Protein AF-A0A6A6Q623-F1 (afdb_monomer_lite)

Structure (mmCIF, N/CA/C/O backbone):
data_AF-A0A6A6Q623-F1
#
_entry.id   AF-A0A6A6Q623-F1
#
loop_
_atom_site.group_PDB
_atom_site.id
_atom_site.type_symbol
_atom_site.label_atom_id
_atom_site.label_alt_id
_atom_site.label_comp_id
_atom_site.label_asym_id
_atom_site.label_entity_id
_atom_site.label_seq_id
_atom_site.pdbx_PDB_ins_code
_atom_site.Cartn_x
_atom_site.Cartn_y
_atom_site.Cartn_z
_atom_site.occupancy
_atom_site.B_iso_or_equiv
_atom_site.auth_seq_id
_atom_site.auth_comp_id
_atom_site.auth_asym_id
_atom_site.auth_atom_id
_atom_site.pdbx_PDB_model_num
ATOM 1 N N . MET A 1 1 ? -1.197 -18.701 6.978 1.00 71.88 1 MET A N 1
ATOM 2 C CA . MET A 1 1 ? -0.914 -17.336 7.460 1.00 71.88 1 MET A CA 1
ATOM 3 C C . MET A 1 1 ? 0.449 -17.370 8.125 1.00 71.88 1 MET A C 1
ATOM 5 O O . MET A 1 1 ? 0.700 -18.316 8.859 1.00 71.88 1 MET A O 1
ATOM 9 N N . ASP A 1 2 ? 1.329 -16.427 7.809 1.00 87.56 2 ASP A N 1
ATOM 10 C CA . ASP A 1 2 ? 2.751 -16.424 8.190 1.00 87.56 2 ASP A CA 1
ATOM 11 C C . ASP A 1 2 ? 3.138 -15.240 9.090 1.00 87.56 2 ASP A C 1
ATOM 13 O O . ASP A 1 2 ? 4.316 -14.962 9.300 1.00 87.56 2 ASP A O 1
ATOM 17 N N . ILE A 1 3 ? 2.131 -14.557 9.632 1.00 90.88 3 ILE A N 1
ATOM 18 C CA . ILE A 1 3 ? 2.270 -13.488 10.614 1.00 90.88 3 ILE A CA 1
ATOM 19 C C . ILE A 1 3 ? 1.906 -14.051 11.982 1.00 90.88 3 ILE A C 1
ATOM 21 O O . ILE A 1 3 ? 0.781 -14.505 12.195 1.00 90.88 3 ILE A O 1
ATOM 25 N N . THR A 1 4 ? 2.850 -13.978 12.913 1.00 93.44 4 THR A N 1
ATOM 26 C CA . THR A 1 4 ? 2.639 -14.302 14.326 1.00 93.44 4 THR A CA 1
ATOM 27 C C . THR A 1 4 ? 2.587 -13.011 15.131 1.00 93.44 4 THR A C 1
ATOM 29 O O . THR A 1 4 ? 3.454 -12.152 14.980 1.00 93.44 4 THR A O 1
ATOM 32 N N . CYS A 1 5 ? 1.582 -12.859 15.994 1.00 93.50 5 CYS A N 1
ATOM 33 C CA . CYS A 1 5 ? 1.478 -11.697 16.877 1.00 93.50 5 CYS A CA 1
ATOM 34 C C . CYS A 1 5 ? 2.417 -11.873 18.075 1.00 93.50 5 CYS A C 1
ATOM 36 O O . CYS A 1 5 ? 2.335 -12.877 18.782 1.00 93.50 5 CYS A O 1
ATOM 38 N N . LEU A 1 6 ? 3.298 -10.900 18.301 1.00 95.12 6 LEU A N 1
ATOM 39 C CA . LEU A 1 6 ? 4.215 -10.879 19.447 1.00 95.12 6 LEU A CA 1
ATOM 40 C C . LEU A 1 6 ? 3.630 -10.128 20.645 1.00 95.12 6 LEU A C 1
ATOM 42 O O . LEU A 1 6 ? 4.070 -10.330 21.774 1.00 95.12 6 LEU A O 1
ATOM 46 N N . GLN A 1 7 ? 2.643 -9.267 20.395 1.00 93.50 7 GLN A N 1
ATOM 47 C CA . GLN A 1 7 ? 1.940 -8.480 21.401 1.00 93.50 7 GLN A CA 1
ATOM 48 C C . GLN A 1 7 ? 0.421 -8.542 21.174 1.00 93.50 7 GLN A C 1
ATOM 50 O O . GLN A 1 7 ? -0.017 -8.766 20.040 1.00 93.50 7 GLN A O 1
ATOM 55 N N . PRO A 1 8 ? -0.397 -8.341 22.226 1.00 93.31 8 PRO A N 1
ATOM 56 C CA . PRO A 1 8 ? -1.840 -8.179 22.081 1.00 93.31 8 PRO A CA 1
ATOM 57 C C . PRO A 1 8 ? -2.173 -6.976 21.193 1.00 93.31 8 PRO A C 1
ATOM 59 O O . PRO A 1 8 ? -1.576 -5.911 21.327 1.00 93.31 8 PRO A O 1
ATOM 62 N N . LEU A 1 9 ? -3.154 -7.132 20.303 1.00 92.38 9 LEU A N 1
ATOM 63 C CA . LEU A 1 9 ? -3.549 -6.091 19.345 1.00 92.38 9 LEU A CA 1
ATOM 64 C C . LEU A 1 9 ? -4.752 -5.262 19.816 1.00 92.38 9 LEU A C 1
ATOM 66 O O . LEU A 1 9 ? -5.286 -4.471 19.042 1.00 92.38 9 LEU A O 1
ATOM 70 N N . ASP A 1 10 ? -5.204 -5.439 21.061 1.00 92.19 10 ASP A N 1
ATOM 71 C CA . ASP A 1 10 ? -6.444 -4.826 21.544 1.00 92.19 10 ASP A CA 1
ATOM 72 C C . ASP A 1 10 ? -6.419 -3.295 21.477 1.00 92.19 10 ASP A C 1
ATOM 74 O O . ASP A 1 10 ? -7.410 -2.695 21.070 1.00 92.19 10 ASP A O 1
ATOM 78 N N . GLY A 1 11 ? -5.263 -2.675 21.734 1.00 89.56 11 GLY A N 1
ATOM 79 C CA . GLY A 1 11 ? -5.085 -1.222 21.622 1.00 89.56 11 GLY A CA 1
ATOM 80 C C . GLY A 1 11 ? -5.173 -0.663 20.196 1.00 89.56 11 GLY A C 1
ATOM 81 O O . GLY A 1 11 ? -5.247 0.547 20.019 1.00 89.56 11 GLY A O 1
ATOM 82 N N . LEU A 1 12 ? -5.178 -1.516 19.167 1.00 91.50 12 LEU A N 1
ATOM 83 C CA . LEU A 1 12 ? -5.305 -1.093 17.767 1.00 91.50 12 LEU A CA 1
ATOM 84 C C . LEU A 1 12 ? -6.755 -1.152 17.264 1.00 91.50 12 LEU A C 1
ATOM 86 O O . LEU A 1 12 ? -7.051 -0.635 16.188 1.00 91.50 12 LEU A O 1
ATOM 90 N N . ARG A 1 13 ? -7.670 -1.766 18.027 1.00 90.56 13 ARG A N 1
ATOM 91 C CA . ARG A 1 13 ? -9.066 -2.028 17.618 1.00 90.56 13 ARG A CA 1
ATOM 92 C C . ARG A 1 13 ? -9.929 -0.770 17.537 1.00 90.56 13 ARG A C 1
ATOM 94 O O . ARG A 1 13 ? -10.972 -0.788 16.883 1.00 90.56 13 ARG A O 1
ATOM 101 N N . ASP A 1 14 ? -9.483 0.314 18.162 1.00 91.12 14 ASP A N 1
ATOM 102 C CA . ASP A 1 14 ? -10.154 1.612 18.120 1.00 91.12 14 ASP A CA 1
ATOM 103 C C . ASP A 1 14 ? -9.930 2.353 16.796 1.00 91.12 14 ASP A C 1
ATOM 105 O O . ASP A 1 14 ? -10.645 3.311 16.494 1.00 91.12 14 ASP A O 1
ATOM 109 N N . LEU A 1 15 ? -8.978 1.902 15.976 1.00 93.19 15 LEU A N 1
ATOM 110 C CA . LEU A 1 15 ? -8.735 2.483 14.664 1.00 93.19 15 LEU A CA 1
ATOM 111 C C . LEU A 1 15 ? -9.743 1.944 13.634 1.00 93.19 15 LEU A C 1
ATOM 113 O O . LEU A 1 15 ? -10.023 0.744 13.595 1.00 93.19 15 LEU A O 1
ATOM 117 N N . PRO A 1 16 ? -10.281 2.810 12.759 1.00 94.44 16 PRO A N 1
ATOM 118 C CA . PRO A 1 16 ? -11.285 2.414 11.777 1.00 94.44 16 PRO A CA 1
ATOM 119 C C . PRO A 1 16 ? -10.709 1.516 10.683 1.00 94.44 16 PRO A C 1
ATOM 121 O O . PRO A 1 16 ? -11.388 0.608 10.202 1.00 94.44 16 PRO A O 1
ATOM 124 N N . PHE A 1 17 ? -9.453 1.747 10.309 1.00 96.31 17 PHE A N 1
ATOM 125 C CA . PHE A 1 17 ? -8.711 0.916 9.378 1.00 96.31 17 PHE A CA 1
ATOM 126 C C . PHE A 1 17 ? -7.213 1.083 9.629 1.00 96.31 17 PHE A C 1
ATOM 128 O O . PHE A 1 17 ? -6.725 2.207 9.684 1.00 96.31 17 PHE A O 1
ATOM 135 N N . LEU A 1 18 ? -6.475 -0.014 9.743 1.00 95.94 18 LEU A N 1
ATOM 136 C CA . LEU A 1 18 ? -5.043 -0.040 9.999 1.00 95.94 18 LEU A CA 1
ATOM 137 C C . LEU A 1 18 ? -4.372 -1.138 9.174 1.00 95.94 18 LEU A C 1
ATOM 139 O O . LEU A 1 18 ? -4.823 -2.284 9.147 1.00 95.94 18 LEU A O 1
ATOM 143 N N . ALA A 1 19 ? -3.252 -0.789 8.554 1.00 95.81 19 ALA A N 1
ATOM 144 C CA . ALA A 1 19 ? -2.376 -1.730 7.872 1.00 95.81 19 ALA A CA 1
ATOM 145 C C . ALA A 1 19 ? -0.897 -1.348 8.094 1.00 95.81 19 ALA A C 1
ATOM 147 O O . ALA A 1 19 ? -0.591 -0.184 8.346 1.00 95.81 19 ALA A O 1
ATOM 148 N N . PRO A 1 20 ? 0.055 -2.290 8.039 1.00 95.00 20 PRO A N 1
ATOM 149 C CA . PRO A 1 20 ? 1.476 -1.972 8.094 1.00 95.00 20 PRO A CA 1
ATOM 150 C C . PRO A 1 20 ? 1.976 -1.384 6.774 1.00 95.00 20 PRO A C 1
ATOM 152 O O . PRO A 1 20 ? 1.377 -1.581 5.718 1.00 95.00 20 PRO A O 1
ATOM 155 N N . GLY A 1 21 ? 3.119 -0.701 6.812 1.00 94.12 21 GLY A N 1
ATOM 156 C CA . GLY A 1 21 ? 3.791 -0.252 5.593 1.00 94.12 21 GLY A CA 1
ATOM 157 C C . GLY A 1 21 ? 4.356 -1.421 4.770 1.00 94.12 21 GLY A C 1
ATOM 158 O O . GLY A 1 21 ? 4.733 -2.464 5.313 1.00 94.12 21 GLY A O 1
ATOM 159 N N . ALA A 1 22 ? 4.440 -1.249 3.451 1.00 90.94 22 ALA A N 1
ATOM 160 C CA . ALA A 1 22 ? 5.092 -2.184 2.531 1.00 90.94 22 ALA A CA 1
ATOM 161 C C . ALA A 1 22 ? 6.491 -1.692 2.154 1.00 90.94 22 ALA A C 1
ATOM 163 O O . ALA A 1 22 ? 6.674 -0.513 1.879 1.00 90.94 22 ALA A O 1
ATOM 164 N N . SER A 1 23 ? 7.479 -2.589 2.089 1.00 84.12 23 SER A N 1
ATOM 165 C CA . SER A 1 23 ? 8.826 -2.255 1.600 1.00 84.12 23 SER A CA 1
ATOM 166 C C . SER A 1 23 ? 8.918 -2.380 0.072 1.00 84.12 23 SER A C 1
ATOM 168 O O . SER A 1 23 ? 8.453 -3.388 -0.461 1.00 84.12 23 SER A O 1
ATOM 170 N N . PRO A 1 24 ? 9.545 -1.422 -0.644 1.00 82.56 24 PRO A N 1
ATOM 171 C CA . PRO A 1 24 ? 10.246 -0.231 -0.141 1.00 82.56 24 PRO A CA 1
ATOM 172 C C . PRO A 1 24 ? 9.339 0.966 0.192 1.00 82.56 24 PRO A C 1
ATOM 174 O O . PRO A 1 24 ? 9.780 1.847 0.921 1.00 82.56 24 PRO A O 1
ATOM 177 N N . ALA A 1 25 ? 8.108 1.009 -0.318 1.00 87.38 25 ALA A N 1
ATOM 178 C CA . ALA A 1 25 ? 7.140 2.061 -0.022 1.00 87.38 25 ALA A CA 1
ATOM 179 C C . ALA A 1 25 ? 5.699 1.558 -0.206 1.00 87.38 25 ALA A C 1
ATOM 181 O O . ALA A 1 25 ? 5.458 0.594 -0.935 1.00 87.38 25 ALA A O 1
ATOM 182 N N . GLY A 1 26 ? 4.747 2.262 0.412 1.00 91.88 26 GLY A N 1
ATOM 183 C CA . GLY A 1 26 ? 3.314 1.985 0.309 1.00 91.88 26 GLY A CA 1
ATOM 184 C C . GLY A 1 26 ? 2.750 1.262 1.529 1.00 91.88 26 GLY A C 1
ATOM 185 O O . GLY A 1 26 ? 3.340 1.272 2.611 1.00 91.88 26 GLY A O 1
ATOM 186 N N . VAL A 1 27 ? 1.593 0.631 1.346 1.00 94.56 27 VAL A N 1
ATOM 187 C CA . VAL A 1 27 ? 0.843 -0.078 2.387 1.00 94.56 27 VAL A CA 1
ATOM 188 C C . VAL A 1 27 ? 0.784 -1.561 2.051 1.00 94.56 27 VAL A C 1
ATOM 190 O O . VAL A 1 27 ? 0.588 -1.962 0.902 1.00 94.56 27 VAL A O 1
ATOM 193 N N . ASN A 1 28 ? 0.991 -2.390 3.063 1.00 92.31 28 ASN A N 1
ATOM 194 C CA . ASN A 1 28 ? 1.014 -3.834 2.934 1.00 92.31 28 ASN A CA 1
ATOM 195 C C . ASN A 1 28 ? -0.379 -4.418 3.215 1.00 92.31 28 ASN A C 1
ATOM 197 O O . ASN A 1 28 ? -1.082 -3.961 4.109 1.00 92.31 28 ASN A O 1
ATOM 201 N N . ASN A 1 29 ? -0.765 -5.445 2.461 1.00 92.50 29 ASN A N 1
ATOM 202 C CA . ASN A 1 29 ? -2.034 -6.157 2.603 1.00 92.50 29 ASN A CA 1
ATOM 203 C C . ASN A 1 29 ? -1.910 -7.518 3.321 1.00 92.50 29 ASN A C 1
ATOM 205 O O . ASN A 1 29 ? -2.882 -8.264 3.372 1.00 92.50 29 ASN A O 1
ATOM 209 N N . ALA A 1 30 ? -0.740 -7.853 3.874 1.00 90.25 30 ALA A N 1
ATOM 210 C CA . ALA A 1 30 ? -0.503 -9.093 4.617 1.00 90.25 30 ALA A CA 1
ATOM 211 C C . ALA A 1 30 ? -1.181 -9.094 5.999 1.00 90.25 30 ALA A C 1
ATOM 213 O O . ALA A 1 30 ? -1.555 -10.148 6.510 1.00 90.25 30 ALA A O 1
ATOM 214 N N . PHE A 1 31 ? -1.380 -7.912 6.585 1.00 92.81 31 PHE A N 1
ATOM 215 C CA . PHE A 1 31 ? -2.179 -7.714 7.789 1.00 92.81 31 PHE A CA 1
ATOM 216 C C . PHE A 1 31 ? -3.074 -6.495 7.597 1.00 92.81 31 PHE A C 1
ATOM 218 O O . PHE A 1 31 ? -2.594 -5.426 7.226 1.00 92.81 31 PHE A O 1
ATOM 225 N N . ILE A 1 32 ? -4.369 -6.655 7.852 1.00 95.06 32 ILE A N 1
ATOM 226 C CA . ILE A 1 32 ? -5.349 -5.576 7.777 1.00 95.06 32 ILE A CA 1
ATOM 227 C C . ILE A 1 32 ? -6.271 -5.704 8.983 1.00 95.06 32 ILE A C 1
ATOM 229 O O . ILE A 1 32 ? -6.867 -6.756 9.213 1.00 95.06 32 ILE A O 1
ATOM 233 N N . LEU A 1 33 ? -6.407 -4.614 9.728 1.00 95.19 33 LEU A N 1
ATOM 234 C CA . LEU A 1 33 ? -7.410 -4.447 10.765 1.00 95.19 33 LEU A CA 1
ATOM 235 C C . LEU A 1 33 ? -8.395 -3.387 10.278 1.00 95.19 33 LEU A C 1
ATOM 237 O O . LEU A 1 33 ? -7.991 -2.283 9.940 1.00 95.19 33 LEU A O 1
ATOM 241 N N . SER A 1 34 ? -9.684 -3.701 10.210 1.00 96.06 34 SER A N 1
ATOM 242 C CA . SER A 1 34 ? -10.679 -2.745 9.718 1.00 96.06 34 SER A CA 1
ATOM 243 C C . SER A 1 34 ? -12.023 -2.930 10.392 1.00 96.06 34 SER A C 1
ATOM 245 O O . SER A 1 34 ? -12.460 -4.068 10.588 1.00 96.06 34 SER A O 1
ATOM 247 N N . ARG A 1 35 ? -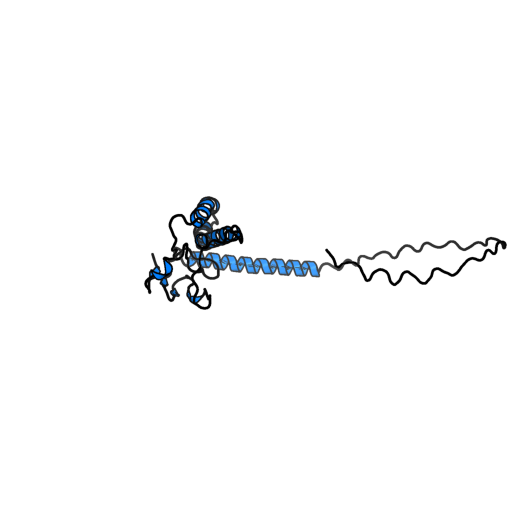12.721 -1.826 10.652 1.00 94.31 35 ARG A N 1
ATOM 248 C CA . ARG A 1 35 ? -14.127 -1.848 11.046 1.00 94.31 35 ARG A CA 1
ATOM 249 C C . ARG A 1 35 ? -15.004 -2.342 9.887 1.00 94.31 35 ARG A C 1
ATOM 251 O O . ARG A 1 35 ? -14.709 -2.056 8.720 1.00 94.31 35 ARG A O 1
ATOM 258 N N . PRO A 1 36 ? -16.103 -3.056 10.185 1.00 94.56 36 PRO A N 1
ATOM 259 C CA . PRO A 1 36 ? -17.088 -3.416 9.173 1.00 94.56 36 PRO A CA 1
ATOM 260 C C . PRO A 1 36 ? -17.610 -2.176 8.435 1.00 94.56 36 PRO A C 1
ATOM 262 O O . PRO A 1 36 ? -17.891 -1.154 9.055 1.00 94.56 36 PRO A O 1
ATOM 265 N N . GLY A 1 37 ? -17.749 -2.268 7.110 1.00 94.25 37 GLY A N 1
ATOM 266 C CA . GLY A 1 37 ? -18.324 -1.194 6.293 1.00 94.25 37 GLY A CA 1
ATOM 267 C C . GLY A 1 37 ? -17.403 -0.000 6.019 1.00 94.25 37 GLY A C 1
ATOM 268 O O . GLY A 1 37 ? -17.875 1.002 5.485 1.00 94.25 37 GLY A O 1
ATOM 269 N N . HIS A 1 38 ? -16.107 -0.080 6.342 1.00 95.69 38 HIS A N 1
ATOM 270 C CA . HIS A 1 38 ? -15.176 1.003 6.020 1.00 95.69 38 HIS A CA 1
ATOM 271 C C . HIS A 1 38 ? -15.163 1.285 4.496 1.00 95.69 38 HIS A C 1
ATOM 273 O O . HIS A 1 38 ? -14.916 0.361 3.713 1.00 95.69 38 HIS A O 1
ATOM 279 N N . PRO A 1 39 ? -15.382 2.538 4.044 1.00 95.31 39 PRO A N 1
ATOM 280 C CA . PRO A 1 39 ? -15.606 2.869 2.628 1.00 95.31 39 PRO A CA 1
ATOM 281 C C . PRO A 1 39 ? -14.430 2.536 1.701 1.00 95.31 39 PRO A C 1
ATOM 283 O O . PRO A 1 39 ? -14.628 2.306 0.506 1.00 95.31 39 PRO A O 1
ATOM 286 N N . PHE A 1 40 ? -13.216 2.439 2.248 1.00 95.75 40 PHE A N 1
ATOM 287 C CA . PHE A 1 40 ? -12.053 1.972 1.494 1.00 95.75 40 PHE A CA 1
ATOM 288 C C . PHE A 1 40 ? -12.245 0.566 0.905 1.00 95.75 40 PHE A C 1
ATOM 290 O O . PHE A 1 40 ? -11.762 0.314 -0.193 1.00 95.75 40 PHE A O 1
ATOM 297 N N . TRP A 1 41 ? -12.987 -0.336 1.563 1.00 96.31 41 TRP A N 1
ATOM 298 C CA . TRP A 1 41 ? -13.253 -1.669 1.011 1.00 96.31 41 TRP A CA 1
ATOM 299 C C . TRP A 1 41 ? -14.051 -1.602 -0.285 1.00 96.31 41 TRP A C 1
ATOM 301 O O . TRP A 1 41 ? -13.684 -2.248 -1.260 1.00 96.31 41 TRP A O 1
ATOM 311 N N . THR A 1 42 ? -15.100 -0.782 -0.325 1.00 95.62 42 THR A N 1
ATOM 312 C CA . THR A 1 42 ? -15.900 -0.576 -1.538 1.00 95.62 42 THR A CA 1
ATOM 313 C C . THR A 1 42 ? -15.044 0.007 -2.659 1.00 95.62 42 THR A C 1
ATOM 315 O O . THR A 1 42 ? -15.113 -0.457 -3.795 1.00 95.62 42 THR A O 1
ATOM 318 N N . HIS A 1 43 ? -14.190 0.981 -2.330 1.00 95.00 43 HIS A N 1
ATOM 319 C CA . HIS A 1 43 ? -13.254 1.572 -3.285 1.00 95.00 43 HIS A CA 1
ATOM 320 C C . HIS A 1 43 ? -12.242 0.541 -3.823 1.00 95.00 43 HIS A C 1
ATOM 322 O O . HIS A 1 43 ? -12.003 0.478 -5.028 1.00 95.00 43 HIS A O 1
ATOM 328 N N . LEU A 1 44 ? -11.674 -0.288 -2.943 1.00 95.75 44 LEU A N 1
ATOM 329 C CA . LEU A 1 44 ? -10.720 -1.340 -3.291 1.00 95.75 44 LEU A CA 1
ATOM 330 C C . LEU A 1 44 ? -11.369 -2.406 -4.185 1.00 95.75 44 LEU A C 1
ATOM 332 O O . LEU A 1 44 ? -10.838 -2.730 -5.246 1.00 95.75 44 LEU A O 1
ATOM 336 N N . LEU A 1 45 ? -12.535 -2.921 -3.784 1.00 94.75 45 LEU A N 1
ATOM 337 C CA . LEU A 1 45 ? -13.244 -3.990 -4.491 1.00 94.75 45 LEU A CA 1
ATOM 338 C C . LEU A 1 45 ? -13.708 -3.557 -5.884 1.00 94.75 45 LEU A C 1
ATOM 340 O O . LEU A 1 45 ? -13.592 -4.334 -6.828 1.00 94.75 45 LEU A O 1
ATOM 344 N N . ALA A 1 46 ? -14.132 -2.302 -6.050 1.00 94.69 46 ALA A N 1
ATOM 345 C CA . ALA A 1 46 ? -14.512 -1.756 -7.354 1.00 94.69 46 ALA A CA 1
ATOM 346 C C . ALA A 1 46 ? -13.357 -1.727 -8.381 1.00 94.69 46 ALA A C 1
ATOM 348 O O . ALA A 1 46 ? -13.600 -1.555 -9.577 1.00 94.69 46 ALA A O 1
ATOM 349 N N . ARG A 1 47 ? -12.098 -1.872 -7.939 1.00 92.81 47 ARG A N 1
ATOM 350 C CA . ARG A 1 47 ? -10.913 -1.885 -8.815 1.00 92.81 47 ARG A CA 1
ATOM 351 C C . ARG A 1 47 ? -10.432 -3.288 -9.171 1.00 92.81 47 ARG A C 1
ATOM 353 O O . ARG A 1 47 ? -9.717 -3.412 -10.160 1.00 92.81 47 ARG A O 1
ATOM 360 N N . VAL A 1 48 ? -10.832 -4.322 -8.426 1.00 91.75 48 VAL A N 1
ATOM 361 C CA . VAL A 1 48 ? -10.285 -5.688 -8.561 1.00 91.75 48 VAL A CA 1
ATOM 362 C C . VAL A 1 48 ? -10.388 -6.203 -9.997 1.00 91.75 48 VAL A C 1
ATOM 364 O O . VAL A 1 48 ? -9.388 -6.645 -10.555 1.00 91.75 48 VAL A O 1
ATOM 367 N N . GLU A 1 49 ? -11.555 -6.072 -10.634 1.00 88.94 49 GLU A N 1
ATOM 368 C CA . GLU A 1 49 ? -11.754 -6.548 -12.011 1.00 88.94 49 GLU A CA 1
ATOM 369 C C . GLU A 1 49 ? -10.847 -5.838 -13.023 1.00 88.94 49 GLU A C 1
ATOM 371 O O . GLU A 1 49 ? -10.291 -6.474 -13.913 1.00 88.94 49 GLU A O 1
ATOM 376 N N . ARG A 1 50 ? -10.652 -4.521 -12.877 1.00 89.12 50 ARG A N 1
ATOM 377 C CA . ARG A 1 50 ? -9.811 -3.732 -13.795 1.00 89.12 50 ARG A CA 1
ATOM 378 C C . ARG A 1 50 ? -8.320 -3.939 -13.553 1.00 89.12 50 ARG A C 1
ATOM 380 O O . ARG A 1 50 ? -7.520 -3.693 -14.450 1.00 89.12 50 ARG A O 1
ATOM 387 N N . SER A 1 51 ? -7.947 -4.342 -12.342 1.00 87.12 51 SER A N 1
ATOM 388 C CA . SER A 1 51 ? -6.559 -4.611 -11.969 1.00 87.12 51 SER A CA 1
ATOM 389 C C . SER A 1 51 ? -6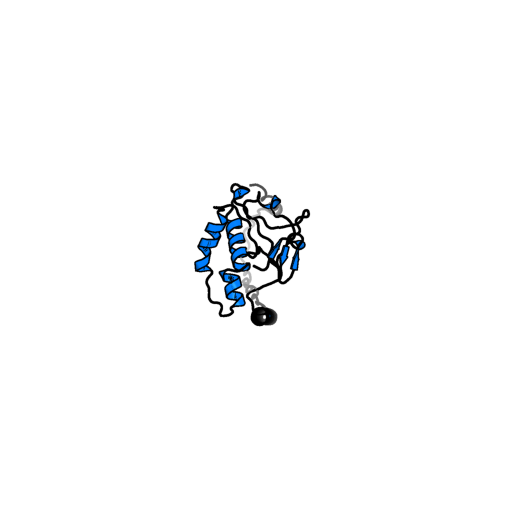.096 -6.013 -12.357 1.00 87.12 51 SER A C 1
ATOM 391 O O . SER A 1 51 ? -4.891 -6.245 -12.375 1.00 87.12 51 SER A O 1
ATOM 393 N N . HIS A 1 52 ? -7.013 -6.912 -12.729 1.00 86.69 52 HIS A N 1
ATOM 394 C CA . HIS A 1 52 ? -6.701 -8.248 -13.231 1.00 86.69 52 HIS A CA 1
ATOM 395 C C . HIS A 1 52 ? -6.177 -8.197 -14.677 1.00 86.69 52 HIS A C 1
ATOM 397 O O . HIS A 1 52 ? -6.889 -8.457 -15.650 1.00 86.69 52 HIS A O 1
ATOM 403 N N . LEU A 1 53 ? -4.908 -7.816 -14.810 1.00 85.44 53 LEU A N 1
ATOM 404 C CA . LEU A 1 53 ? -4.191 -7.722 -16.078 1.00 85.44 53 LEU A CA 1
ATOM 405 C C . LEU A 1 53 ? -3.139 -8.827 -16.149 1.00 85.44 53 LEU A C 1
ATOM 407 O O . LEU A 1 53 ? -2.375 -9.009 -15.204 1.00 85.44 53 LEU A O 1
ATOM 411 N N . SER A 1 54 ? -3.054 -9.521 -17.286 1.00 85.06 54 SER A N 1
ATOM 412 C CA . SER A 1 54 ? -1.990 -10.502 -17.501 1.00 85.06 54 SER A CA 1
ATOM 413 C C . SER A 1 54 ? -0.713 -9.807 -17.963 1.00 85.06 54 SER A C 1
ATOM 415 O O . SER A 1 54 ? -0.681 -9.176 -19.020 1.00 85.06 54 SER A O 1
ATOM 417 N N . TRP A 1 55 ? 0.346 -9.930 -17.163 1.00 80.38 55 TRP A N 1
ATOM 418 C CA . TRP A 1 55 ? 1.656 -9.323 -17.442 1.00 80.38 55 TRP A CA 1
ATOM 419 C C . TRP A 1 55 ? 2.683 -10.345 -17.947 1.00 80.38 55 TRP A C 1
ATOM 421 O O . TRP A 1 55 ? 3.838 -9.994 -18.183 1.00 80.38 55 TRP A O 1
ATOM 431 N N . GLY A 1 56 ? 2.300 -11.624 -18.056 1.00 81.75 56 GLY A N 1
ATOM 432 C CA . GLY A 1 56 ? 3.190 -12.727 -18.449 1.00 81.75 56 GLY A CA 1
ATOM 433 C C . GLY A 1 56 ? 4.272 -13.077 -17.417 1.00 81.75 56 GLY A C 1
ATOM 434 O O . GLY A 1 56 ? 5.049 -14.007 -17.620 1.00 81.75 56 GLY A O 1
ATOM 435 N N . LEU A 1 57 ? 4.322 -12.353 -16.297 1.00 82.19 57 LEU A N 1
ATOM 436 C CA . LEU A 1 57 ? 5.222 -12.577 -15.173 1.00 82.19 57 LEU A CA 1
ATOM 437 C C . LEU A 1 57 ? 4.370 -12.778 -13.916 1.00 82.19 57 LEU A C 1
ATOM 439 O O . LEU A 1 57 ? 3.834 -11.789 -13.409 1.00 82.19 57 LEU A O 1
ATOM 443 N N . PRO A 1 58 ? 4.277 -14.006 -13.366 1.00 82.94 58 PRO A N 1
ATOM 444 C CA . PRO A 1 58 ? 3.420 -14.299 -12.215 1.00 82.94 58 PRO A CA 1
ATOM 445 C C . PRO A 1 58 ? 3.652 -13.348 -11.035 1.00 82.94 58 PRO A C 1
ATOM 447 O O . PRO A 1 58 ? 2.697 -12.889 -10.412 1.00 82.94 58 PRO A O 1
ATOM 450 N N . TYR A 1 59 ? 4.921 -12.989 -10.782 1.00 82.06 59 TYR A N 1
ATOM 451 C CA . TYR A 1 59 ? 5.306 -12.017 -9.756 1.00 82.06 59 TYR A CA 1
ATOM 452 C C . TYR A 1 59 ? 4.640 -10.649 -9.932 1.00 82.06 59 TYR A C 1
ATOM 454 O O . TYR A 1 59 ? 4.058 -10.093 -9.001 1.00 82.06 59 TYR A O 1
ATOM 462 N N . VAL A 1 60 ? 4.735 -10.101 -11.139 1.00 83.62 60 VAL A N 1
ATOM 463 C CA . VAL A 1 60 ? 4.211 -8.771 -11.462 1.00 83.62 60 VAL A CA 1
ATOM 464 C C . VAL A 1 60 ? 2.689 -8.795 -11.446 1.00 83.62 60 VAL A C 1
ATOM 466 O O . VAL A 1 60 ? 2.064 -7.914 -10.862 1.00 83.62 60 VAL A O 1
ATOM 469 N N . GLU A 1 61 ? 2.105 -9.844 -12.018 1.00 87.00 61 GLU A N 1
ATOM 470 C CA . GLU A 1 61 ? 0.663 -10.024 -12.105 1.00 87.00 61 GLU A CA 1
ATOM 471 C C . GLU A 1 61 ? 0.006 -10.061 -10.728 1.00 87.00 61 GLU A C 1
ATOM 473 O O . GLU A 1 61 ? -0.879 -9.248 -10.465 1.00 87.00 61 GLU A O 1
ATOM 478 N N . ASN A 1 62 ? 0.478 -10.897 -9.800 1.00 86.62 62 ASN A N 1
ATOM 479 C CA . ASN A 1 62 ? -0.126 -10.918 -8.469 1.00 86.62 62 ASN A CA 1
ATOM 480 C C . ASN A 1 62 ? 0.226 -9.661 -7.643 1.00 86.62 62 ASN A C 1
ATOM 482 O O . ASN A 1 62 ? -0.628 -9.202 -6.894 1.00 86.62 62 ASN A O 1
ATOM 486 N N . MET A 1 63 ? 1.389 -9.013 -7.823 1.00 87.38 63 MET A N 1
ATOM 487 C CA . MET A 1 63 ? 1.685 -7.737 -7.143 1.00 87.38 63 MET A CA 1
ATOM 488 C C . MET A 1 63 ? 0.741 -6.604 -7.564 1.00 87.38 63 MET A C 1
ATOM 490 O O . MET A 1 63 ? 0.280 -5.843 -6.706 1.00 87.38 63 MET A O 1
ATOM 494 N N . LEU A 1 64 ? 0.452 -6.503 -8.865 1.00 89.38 64 LEU A N 1
ATOM 495 C CA . LEU A 1 64 ? -0.359 -5.434 -9.457 1.00 89.38 64 LEU A CA 1
ATOM 496 C C . LEU A 1 64 ? -1.864 -5.714 -9.462 1.00 89.38 64 LEU A C 1
ATOM 498 O O . LEU A 1 64 ? -2.634 -4.755 -9.483 1.00 89.38 64 LEU A O 1
ATOM 502 N N . SER A 1 65 ? -2.278 -6.982 -9.425 1.00 90.44 65 SER A N 1
ATOM 503 C CA . SER A 1 65 ? -3.700 -7.352 -9.433 1.00 90.44 65 SER A CA 1
ATOM 504 C C . SER A 1 65 ? -4.294 -7.384 -8.030 1.00 90.44 65 SER A C 1
ATOM 506 O O . SER A 1 65 ? -5.355 -6.813 -7.801 1.00 90.44 65 SER A O 1
ATOM 508 N N . THR A 1 66 ? -3.615 -8.039 -7.082 1.00 90.12 66 THR A N 1
ATOM 509 C CA . THR A 1 66 ? -4.158 -8.319 -5.735 1.00 90.12 66 THR A CA 1
ATOM 510 C C . THR A 1 66 ? -3.129 -8.201 -4.604 1.00 90.12 66 THR A C 1
ATOM 512 O O . THR A 1 66 ? -3.436 -8.486 -3.448 1.00 90.12 66 THR A O 1
ATOM 515 N N . GLY A 1 67 ? -1.898 -7.794 -4.908 1.00 90.06 67 GLY A N 1
ATOM 516 C CA . GLY A 1 67 ? -0.796 -7.689 -3.956 1.00 90.06 67 GLY A CA 1
ATOM 517 C C . GLY A 1 67 ? -0.711 -6.332 -3.259 1.00 90.06 67 GLY A C 1
ATOM 518 O O . GLY A 1 67 ? -1.613 -5.496 -3.333 1.00 90.06 67 GLY A O 1
ATOM 519 N N . CYS A 1 68 ? 0.414 -6.086 -2.584 1.00 91.25 68 CYS A N 1
ATOM 520 C CA . CYS A 1 68 ? 0.619 -4.836 -1.852 1.00 91.25 68 CYS A CA 1
ATOM 521 C C . CYS A 1 68 ? 0.684 -3.610 -2.775 1.00 91.25 68 CYS A C 1
ATOM 523 O O . CYS A 1 68 ? 0.284 -2.524 -2.363 1.00 91.25 68 CYS A O 1
ATOM 525 N N . MET A 1 69 ? 1.125 -3.767 -4.030 1.00 91.81 69 MET A N 1
ATOM 526 C CA . MET A 1 69 ? 1.165 -2.660 -4.988 1.00 91.81 69 MET A CA 1
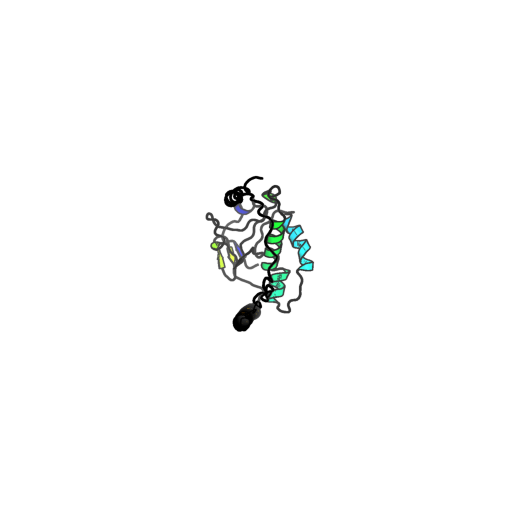ATOM 527 C C . MET A 1 69 ? -0.238 -2.279 -5.472 1.00 91.81 69 MET A C 1
ATOM 529 O O . MET A 1 69 ? -0.569 -1.095 -5.477 1.00 91.81 69 MET A O 1
ATOM 533 N N . PHE A 1 70 ? -1.094 -3.262 -5.779 1.00 94.38 70 PHE A N 1
ATOM 534 C CA . PHE A 1 70 ? -2.528 -3.036 -6.006 1.00 94.38 70 PHE A CA 1
ATOM 535 C C . PHE A 1 70 ? -3.169 -2.280 -4.837 1.00 94.38 70 PHE A C 1
ATOM 537 O O . PHE A 1 70 ? -3.787 -1.229 -5.024 1.00 94.38 70 PHE A O 1
ATOM 544 N N . PHE A 1 71 ? -2.966 -2.794 -3.623 1.00 95.56 71 PHE A N 1
ATOM 545 C CA . PHE A 1 71 ? -3.541 -2.230 -2.408 1.00 95.56 71 PHE A CA 1
ATOM 546 C C . PHE A 1 71 ? -3.055 -0.797 -2.148 1.00 95.56 71 PHE A C 1
ATOM 548 O O . PHE A 1 71 ? -3.859 0.086 -1.854 1.00 95.56 71 PHE A O 1
ATOM 555 N N . SER A 1 72 ? -1.756 -0.543 -2.334 1.00 95.62 72 SER A N 1
ATOM 556 C CA . SER A 1 72 ? -1.151 0.788 -2.213 1.00 95.62 72 SER A CA 1
ATOM 557 C C . SER A 1 72 ? -1.707 1.770 -3.241 1.00 95.62 72 SER A C 1
ATOM 559 O O . SER A 1 72 ? -2.013 2.906 -2.890 1.00 95.62 72 SER A O 1
ATOM 561 N N . ASN A 1 73 ? -1.875 1.342 -4.494 1.00 95.06 73 ASN A N 1
ATOM 562 C CA . ASN A 1 73 ? -2.435 2.184 -5.552 1.00 95.06 73 ASN A CA 1
ATOM 563 C C . ASN A 1 73 ? -3.896 2.543 -5.271 1.00 95.06 73 ASN A C 1
ATOM 565 O O . ASN A 1 73 ? -4.283 3.698 -5.432 1.00 95.06 73 ASN A O 1
ATOM 569 N N . ALA A 1 74 ? -4.702 1.578 -4.823 1.00 95.50 74 ALA A N 1
ATOM 570 C CA . ALA A 1 74 ? -6.079 1.837 -4.414 1.00 95.50 74 ALA A CA 1
ATOM 571 C C . ALA A 1 74 ? -6.146 2.763 -3.190 1.00 95.50 74 ALA A C 1
ATOM 573 O O . ALA A 1 74 ? -6.995 3.645 -3.138 1.00 95.50 74 ALA A O 1
ATOM 574 N N . TRP A 1 75 ? -5.250 2.594 -2.214 1.00 95.31 75 TRP A N 1
ATOM 575 C CA . TRP A 1 75 ? -5.161 3.475 -1.046 1.00 95.31 75 TRP A CA 1
ATOM 576 C C . TRP A 1 75 ? -4.779 4.908 -1.423 1.00 95.31 75 TRP A C 1
ATOM 578 O O . TRP A 1 75 ? -5.410 5.852 -0.947 1.00 95.31 75 TRP A O 1
ATOM 588 N N . MET A 1 76 ? -3.788 5.085 -2.299 1.00 94.38 76 MET A N 1
ATOM 589 C CA . MET A 1 76 ? -3.395 6.403 -2.805 1.00 94.38 76 MET A CA 1
ATOM 590 C C . MET A 1 76 ? -4.538 7.082 -3.568 1.00 94.38 76 MET A C 1
ATOM 592 O O . MET A 1 76 ? -4.831 8.248 -3.317 1.00 94.38 76 MET A O 1
ATOM 596 N N . ASP A 1 77 ? -5.233 6.350 -4.439 1.00 94.31 77 ASP A N 1
ATOM 597 C CA . ASP A 1 77 ? -6.404 6.872 -5.152 1.00 94.31 77 ASP A CA 1
ATOM 598 C C . ASP A 1 77 ? -7.511 7.277 -4.168 1.00 94.31 77 ASP A C 1
ATOM 600 O O . ASP A 1 77 ? -7.945 8.427 -4.153 1.00 94.31 77 ASP A O 1
ATOM 604 N N . TYR A 1 78 ? -7.884 6.382 -3.252 1.00 94.00 78 TYR A N 1
ATOM 605 C CA . TYR A 1 78 ? -8.890 6.642 -2.228 1.00 94.00 78 TYR A CA 1
ATOM 606 C C . TYR A 1 78 ? -8.556 7.869 -1.370 1.00 94.00 78 TYR A C 1
ATOM 608 O O . TYR A 1 78 ? -9.386 8.764 -1.217 1.00 94.00 78 TYR A O 1
ATOM 616 N N . THR A 1 79 ? -7.333 7.953 -0.848 1.00 92.12 79 THR A N 1
ATOM 617 C CA . THR A 1 79 ? -6.900 9.098 -0.031 1.00 92.12 79 THR A CA 1
ATOM 618 C C . THR A 1 79 ? -6.876 10.402 -0.817 1.00 92.12 79 THR A C 1
ATOM 620 O O . THR A 1 79 ? -7.197 11.438 -0.239 1.00 92.12 79 THR A O 1
ATOM 623 N N . SER A 1 80 ? -6.591 10.364 -2.122 1.00 91.25 80 SER A N 1
ATOM 624 C CA . SER A 1 80 ? -6.674 11.551 -2.982 1.00 91.25 80 SER A CA 1
ATOM 625 C C . SER A 1 80 ? -8.111 12.054 -3.180 1.00 91.25 80 SER A C 1
ATOM 627 O O . SER A 1 80 ? -8.321 13.255 -3.343 1.00 91.25 80 SER A O 1
ATOM 629 N N . THR A 1 81 ? -9.110 11.165 -3.109 1.00 89.31 81 THR A N 1
ATOM 630 C CA . THR A 1 81 ? -10.533 11.543 -3.205 1.00 89.31 81 THR A CA 1
ATOM 631 C C . THR A 1 81 ? -11.107 12.112 -1.906 1.00 89.31 81 THR A C 1
ATOM 633 O O . THR A 1 81 ? -12.163 12.747 -1.928 1.00 89.31 81 THR A O 1
ATOM 636 N N . LEU A 1 82 ? -10.427 11.920 -0.769 1.00 88.62 82 LEU A N 1
ATOM 637 C CA . LEU A 1 82 ? -10.863 12.478 0.509 1.00 88.62 82 LEU A CA 1
ATOM 638 C C . LEU A 1 82 ? -10.624 13.992 0.518 1.00 88.62 82 LEU A C 1
ATOM 640 O O . LEU A 1 82 ? -9.490 14.466 0.564 1.00 88.62 82 LEU A O 1
ATOM 644 N N . THR A 1 83 ? -11.705 14.774 0.505 1.00 78.12 83 THR A N 1
ATOM 645 C CA . THR A 1 83 ? -11.588 16.232 0.635 1.00 78.12 83 THR A CA 1
ATOM 646 C C . THR A 1 83 ? -11.115 16.617 2.039 1.00 78.12 83 THR A C 1
ATOM 648 O O . THR A 1 83 ? -11.299 15.884 3.012 1.00 78.12 83 THR A O 1
ATOM 651 N N . ARG A 1 84 ? -10.534 17.815 2.174 1.00 70.06 84 ARG A N 1
ATOM 652 C CA . ARG A 1 84 ? -10.014 18.330 3.453 1.00 70.06 84 ARG A CA 1
ATOM 653 C C . ARG A 1 84 ? -11.087 18.359 4.560 1.00 70.06 84 ARG A C 1
ATOM 655 O O . ARG A 1 84 ? -10.772 18.085 5.717 1.00 70.06 84 ARG A O 1
ATOM 662 N N . ASN A 1 85 ? -12.346 18.599 4.181 1.00 68.94 85 ASN A N 1
ATOM 663 C CA . ASN A 1 85 ? -13.507 18.589 5.078 1.00 68.94 85 ASN A CA 1
ATOM 664 C C . ASN A 1 85 ? -14.086 17.184 5.303 1.00 68.94 85 ASN A C 1
ATOM 666 O O . ASN A 1 85 ? -14.632 16.920 6.367 1.00 68.94 85 ASN A O 1
ATOM 670 N N . ASP A 1 86 ? -13.928 16.268 4.344 1.00 67.38 86 ASP A N 1
ATOM 671 C CA . ASP A 1 86 ? -14.401 14.879 4.441 1.00 67.38 86 ASP A CA 1
ATOM 672 C C . ASP A 1 86 ? -13.386 13.950 5.134 1.00 67.38 86 ASP A C 1
ATOM 674 O O . ASP A 1 86 ? -13.490 12.723 5.133 1.00 67.38 86 ASP A O 1
ATOM 678 N N . SER A 1 87 ? -12.394 14.560 5.781 1.00 63.38 87 SER A N 1
ATOM 679 C CA . SER A 1 87 ? -11.251 13.923 6.418 1.00 63.38 87 SER A CA 1
ATOM 680 C C . SER A 1 87 ? -11.574 13.349 7.810 1.00 63.38 87 SER A C 1
ATOM 682 O O . SER A 1 87 ? -10.718 13.291 8.702 1.00 63.38 87 SER A O 1
ATOM 684 N N . HIS A 1 88 ? -12.824 12.905 7.973 1.00 80.38 88 HIS A N 1
ATOM 685 C CA . HIS A 1 88 ? -13.341 12.257 9.169 1.00 80.38 88 HIS A CA 1
ATOM 686 C C . HIS A 1 88 ? -12.462 11.054 9.514 1.00 80.38 88 HIS A C 1
ATOM 688 O O . HIS A 1 88 ? -12.161 10.237 8.642 1.00 80.38 88 HIS A O 1
ATOM 694 N N . LEU A 1 89 ? -12.044 10.950 10.780 1.00 85.69 89 LEU A N 1
ATOM 695 C CA . LEU A 1 89 ? -11.117 9.907 11.234 1.00 85.69 89 LEU A CA 1
ATOM 696 C C . LEU A 1 89 ? -11.605 8.510 10.830 1.00 85.69 89 LEU A C 1
ATOM 698 O O . LEU A 1 89 ? -10.808 7.720 10.341 1.00 85.69 89 LEU A O 1
ATOM 702 N N . GLU A 1 90 ? -12.918 8.270 10.895 1.00 90.38 90 GLU A N 1
ATOM 703 C CA . GLU A 1 90 ? -13.578 7.003 10.530 1.00 90.38 90 GLU A CA 1
ATOM 704 C C . GLU A 1 90 ? -13.406 6.560 9.073 1.00 90.38 90 GLU A C 1
ATOM 706 O O . GLU A 1 90 ? -13.631 5.394 8.766 1.00 90.38 90 GLU A O 1
ATOM 711 N N . LYS A 1 91 ? -13.055 7.475 8.163 1.00 92.12 91 LYS A N 1
ATOM 712 C CA . LYS A 1 91 ? -12.836 7.165 6.743 1.00 92.12 91 LYS A CA 1
ATOM 713 C C . LYS A 1 91 ? -11.360 6.928 6.420 1.00 92.12 91 LYS A C 1
ATOM 715 O O . LYS A 1 91 ? -11.039 6.603 5.274 1.00 92.12 91 LYS A O 1
ATOM 720 N N . ARG A 1 92 ? -10.450 7.165 7.369 1.00 91.88 92 ARG A N 1
ATOM 721 C CA . ARG A 1 92 ? -9.006 7.146 7.123 1.00 91.88 92 ARG A CA 1
ATOM 722 C C . ARG A 1 92 ? -8.434 5.742 7.260 1.00 91.88 92 ARG A C 1
ATOM 724 O O . ARG A 1 92 ? -8.775 4.986 8.161 1.00 91.88 92 ARG A O 1
ATOM 731 N N . VAL A 1 93 ? -7.478 5.455 6.385 1.00 94.25 93 VAL A N 1
ATOM 732 C CA . VAL A 1 93 ? -6.614 4.278 6.460 1.00 94.25 93 VAL A CA 1
ATOM 733 C C . VAL A 1 93 ? -5.334 4.678 7.179 1.00 94.25 93 VAL A C 1
ATOM 735 O O . VAL A 1 93 ? -4.567 5.494 6.664 1.00 94.25 93 VAL A O 1
ATOM 738 N N . PHE A 1 94 ? -5.124 4.127 8.370 1.00 94.44 94 PHE A N 1
ATOM 739 C CA . PHE A 1 94 ? -3.927 4.345 9.172 1.00 94.44 94 PHE A CA 1
ATOM 740 C C . PHE A 1 94 ? -2.824 3.371 8.762 1.00 94.44 94 PHE A C 1
ATOM 742 O O . PHE A 1 94 ? -3.086 2.213 8.423 1.00 94.44 94 PHE A O 1
ATOM 749 N N . VAL A 1 95 ? -1.583 3.850 8.820 1.00 95.19 95 VAL A N 1
ATOM 750 C CA . VAL A 1 95 ? -0.390 3.037 8.582 1.00 95.19 95 VAL A CA 1
ATOM 751 C C . VAL A 1 95 ? 0.383 2.917 9.885 1.00 95.19 95 VAL A C 1
ATOM 753 O O . VAL A 1 95 ? 0.594 3.926 10.556 1.00 95.19 95 VAL A O 1
ATOM 756 N N . LEU A 1 96 ? 0.777 1.697 10.255 1.00 93.94 96 LEU A N 1
ATOM 757 C CA . LEU A 1 96 ? 1.571 1.472 11.465 1.00 93.94 96 LEU A CA 1
ATOM 758 C C . LEU A 1 96 ? 2.890 2.248 11.404 1.00 93.94 96 LEU A C 1
ATOM 760 O O . LEU A 1 96 ? 3.654 2.116 10.447 1.00 93.94 96 LEU A O 1
ATOM 764 N N . ALA A 1 97 ? 3.148 3.004 12.463 1.00 92.81 97 ALA A N 1
ATOM 765 C CA . ALA A 1 97 ? 4.373 3.745 12.700 1.00 92.81 97 ALA A CA 1
ATOM 766 C C . ALA A 1 97 ? 4.675 3.742 14.202 1.00 92.81 97 ALA A C 1
ATOM 768 O O . ALA A 1 97 ? 3.784 3.472 15.015 1.00 92.81 97 ALA A O 1
ATOM 769 N N . ASP A 1 98 ? 5.923 4.028 14.556 1.00 89.25 98 ASP A N 1
ATOM 770 C CA . ASP A 1 98 ? 6.316 4.207 15.949 1.00 89.25 98 ASP A CA 1
ATOM 771 C C . ASP A 1 98 ? 5.884 5.588 16.492 1.00 89.25 98 ASP A C 1
ATOM 773 O O . ASP A 1 98 ? 5.278 6.408 15.795 1.00 89.25 98 ASP A O 1
ATOM 777 N N . GLU A 1 99 ? 6.213 5.872 17.753 1.00 88.94 99 GLU A N 1
ATOM 778 C CA . GLU A 1 99 ? 5.914 7.159 18.403 1.00 88.94 99 GLU A CA 1
ATOM 779 C C . GLU A 1 99 ? 6.556 8.366 17.697 1.00 88.94 99 GLU A C 1
ATOM 781 O O . GLU A 1 99 ? 6.063 9.489 17.809 1.00 88.94 99 GLU A O 1
ATOM 786 N N . LYS A 1 100 ? 7.645 8.147 16.953 1.00 92.38 100 LYS A N 1
ATOM 787 C CA . LYS A 1 100 ? 8.355 9.171 16.175 1.00 92.38 100 LYS A CA 1
ATOM 788 C C . LYS A 1 100 ? 7.826 9.279 14.744 1.00 92.38 100 LYS A C 1
ATOM 790 O O . LYS A 1 100 ? 8.407 10.009 13.944 1.00 92.38 100 LYS A O 1
ATOM 795 N N . GLN A 1 101 ? 6.729 8.585 14.434 1.00 89.44 101 GLN A N 1
ATOM 796 C CA . GLN A 1 101 ? 6.151 8.474 13.097 1.00 89.44 101 GLN A CA 1
ATOM 797 C C . GLN A 1 101 ? 7.092 7.805 12.081 1.00 89.44 101 GLN A C 1
ATOM 799 O O . GLN A 1 101 ? 6.959 8.031 10.877 1.00 89.44 101 GLN A O 1
ATOM 804 N N . ASP A 1 102 ? 8.022 6.966 12.542 1.00 91.75 102 ASP A N 1
ATOM 805 C CA . ASP A 1 102 ? 8.836 6.124 11.674 1.00 91.75 102 ASP A CA 1
ATOM 806 C C . ASP A 1 102 ? 8.070 4.841 11.325 1.00 91.75 102 ASP A C 1
ATOM 808 O O . ASP A 1 102 ? 7.689 4.038 12.181 1.00 91.75 102 ASP A O 1
ATOM 812 N N . LEU A 1 103 ? 7.832 4.648 10.029 1.00 92.44 103 LEU A N 1
ATOM 813 C CA . LEU A 1 103 ? 7.165 3.462 9.501 1.00 92.44 103 LEU A CA 1
ATOM 814 C C . LEU A 1 103 ? 8.139 2.286 9.393 1.00 92.44 103 LEU A C 1
ATOM 816 O O . LEU A 1 103 ? 7.713 1.133 9.491 1.00 92.44 103 LEU A O 1
ATOM 820 N N . ALA A 1 104 ? 9.433 2.548 9.182 1.00 91.69 104 ALA A N 1
ATOM 821 C CA . ALA A 1 104 ? 10.417 1.532 8.813 1.00 91.69 104 ALA A CA 1
ATOM 822 C C . ALA A 1 104 ? 10.488 0.329 9.775 1.00 91.69 104 ALA A C 1
ATOM 824 O O . ALA A 1 104 ? 10.544 -0.805 9.282 1.00 91.69 104 ALA A O 1
ATOM 825 N N . PRO A 1 105 ? 10.415 0.505 11.110 1.00 92.38 105 PRO A N 1
ATOM 826 C CA . PRO A 1 105 ? 10.424 -0.606 12.064 1.00 92.38 105 PRO A CA 1
ATOM 827 C C . PRO A 1 105 ? 9.178 -1.500 11.988 1.00 92.38 105 PRO A C 1
ATOM 829 O O . PRO A 1 105 ? 9.214 -2.653 12.423 1.00 92.38 105 PRO A O 1
ATOM 832 N N . HIS A 1 106 ? 8.080 -0.978 11.439 1.00 92.81 106 HIS A N 1
ATOM 833 C CA . HIS A 1 106 ? 6.775 -1.638 11.364 1.00 92.81 106 HIS A CA 1
ATOM 834 C C . HIS A 1 106 ? 6.421 -2.127 9.954 1.00 92.81 106 HIS A C 1
ATOM 836 O O . HIS A 1 106 ? 5.373 -2.746 9.756 1.00 92.81 106 HIS A O 1
ATOM 842 N N . MET A 1 107 ? 7.280 -1.873 8.964 1.00 92.81 107 MET A N 1
ATOM 843 C CA . MET A 1 107 ? 7.057 -2.320 7.593 1.00 92.81 107 MET A CA 1
ATOM 844 C C . MET A 1 107 ? 7.195 -3.837 7.474 1.00 92.81 107 MET A C 1
ATOM 846 O O . MET A 1 107 ? 8.205 -4.431 7.862 1.00 92.81 107 MET A O 1
ATOM 850 N N . LEU A 1 108 ? 6.203 -4.464 6.845 1.00 90.25 108 LEU A N 1
ATOM 851 C CA . LEU A 1 108 ? 6.249 -5.886 6.531 1.00 90.25 108 LEU A CA 1
ATOM 852 C C . LEU A 1 108 ? 6.971 -6.116 5.201 1.00 90.25 108 LEU A C 1
ATOM 854 O O . LEU A 1 108 ? 6.669 -5.500 4.172 1.00 90.25 108 LEU A O 1
ATOM 858 N N . ARG A 1 109 ? 7.934 -7.035 5.240 1.00 84.81 109 ARG A N 1
ATOM 859 C CA . ARG A 1 109 ? 8.763 -7.499 4.119 1.00 84.81 109 ARG A CA 1
ATOM 860 C C . ARG A 1 109 ? 9.292 -8.882 4.449 1.00 84.81 109 ARG A C 1
ATOM 862 O O . ARG A 1 109 ? 9.551 -9.108 5.622 1.00 84.81 109 ARG A O 1
ATOM 869 N N . GLY A 1 110 ? 9.528 -9.729 3.442 1.00 84.06 110 GLY A N 1
ATOM 870 C CA . GLY A 1 110 ? 10.280 -10.992 3.562 1.00 84.06 110 GLY A CA 1
ATOM 871 C C . GLY A 1 110 ? 10.124 -11.709 4.909 1.00 84.06 110 GLY A C 1
ATOM 872 O O . GLY A 1 110 ? 9.059 -11.667 5.503 1.00 84.06 110 GLY A O 1
ATOM 873 N N . ALA A 1 111 ? 11.178 -12.344 5.414 1.00 89.00 111 ALA A N 1
ATOM 874 C CA . ALA A 1 111 ? 11.208 -12.737 6.819 1.00 89.00 111 ALA A CA 1
ATOM 875 C C . ALA A 1 111 ? 11.677 -11.534 7.654 1.00 89.00 111 ALA A C 1
ATOM 877 O O . ALA A 1 111 ? 12.784 -11.034 7.427 1.00 89.00 111 ALA A O 1
ATOM 878 N N . VAL A 1 112 ? 10.849 -11.034 8.573 1.00 91.31 112 VAL A N 1
ATOM 879 C CA . VAL A 1 112 ? 11.190 -9.878 9.417 1.00 91.31 112 VAL A CA 1
ATOM 880 C C . VAL A 1 112 ? 10.467 -9.940 10.756 1.00 91.31 112 VAL A C 1
ATOM 882 O O . VAL A 1 112 ? 9.292 -10.290 10.830 1.00 91.31 112 VAL A O 1
ATOM 885 N N . LYS A 1 113 ? 11.164 -9.526 11.814 1.00 94.44 113 LYS A N 1
ATOM 886 C CA . LYS A 1 113 ? 10.577 -9.324 13.134 1.00 94.44 113 LYS A CA 1
ATOM 887 C C . LYS A 1 113 ? 10.398 -7.831 13.381 1.00 94.44 113 LYS A C 1
ATOM 889 O O . LYS A 1 113 ? 11.375 -7.087 13.407 1.00 94.44 113 LYS A O 1
ATOM 894 N N . THR A 1 114 ? 9.152 -7.407 13.519 1.00 93.38 114 THR A N 1
ATOM 895 C CA . THR A 1 114 ? 8.752 -6.053 13.927 1.00 93.38 114 THR A CA 1
ATOM 896 C C . THR A 1 114 ? 8.379 -6.069 15.416 1.00 93.38 114 THR A C 1
ATOM 898 O O . THR A 1 114 ? 8.224 -7.153 15.984 1.00 93.38 114 THR A O 1
ATOM 901 N N . PRO A 1 115 ? 8.182 -4.912 16.074 1.00 93.56 115 PRO A N 1
ATOM 902 C CA . PRO A 1 115 ? 7.750 -4.887 17.475 1.00 93.56 115 PRO A CA 1
ATOM 903 C C . PRO A 1 115 ? 6.425 -5.627 17.742 1.00 93.56 115 PRO A C 1
ATOM 905 O O . PRO A 1 115 ? 6.246 -6.194 18.816 1.00 93.56 115 PRO A O 1
ATOM 908 N N . LEU A 1 116 ? 5.513 -5.651 16.761 1.00 93.81 116 LEU A N 1
ATOM 909 C CA . LEU A 1 116 ? 4.180 -6.257 16.890 1.00 93.81 116 LEU A CA 1
ATOM 910 C C . LEU A 1 116 ? 4.085 -7.663 16.285 1.00 93.81 116 LEU A C 1
ATOM 912 O O . LEU A 1 116 ? 3.275 -8.476 16.732 1.00 93.81 116 LEU A O 1
ATOM 916 N N . PHE A 1 117 ? 4.904 -7.960 15.276 1.00 94.19 117 PHE A N 1
ATOM 917 C CA . PHE A 1 117 ? 4.746 -9.144 14.436 1.00 94.19 117 PHE A CA 1
ATOM 918 C C . PHE A 1 117 ? 6.064 -9.860 14.168 1.00 94.19 117 PHE A C 1
ATOM 920 O O . PHE A 1 117 ? 7.065 -9.222 13.846 1.00 94.19 117 PHE A O 1
ATOM 927 N N . ASP A 1 118 ? 6.024 -11.188 14.188 1.00 94.44 118 ASP A N 1
ATOM 928 C CA . ASP A 1 118 ? 7.026 -12.049 13.566 1.00 94.44 118 ASP A CA 1
ATOM 929 C C . ASP A 1 118 ? 6.472 -12.552 12.229 1.00 94.44 118 ASP A C 1
ATOM 931 O O . ASP A 1 118 ? 5.517 -13.332 12.192 1.00 94.44 118 ASP A O 1
ATOM 935 N N . HIS A 1 119 ? 7.012 -12.031 11.131 1.00 91.81 119 HIS A N 1
ATOM 936 C CA . HIS A 1 119 ? 6.595 -12.357 9.774 1.00 91.81 119 HIS A CA 1
ATOM 937 C C . HIS A 1 119 ? 7.592 -13.362 9.201 1.00 91.81 119 HIS A C 1
ATOM 939 O O . HIS A 1 119 ? 8.745 -13.020 8.933 1.00 91.81 119 HIS A O 1
ATOM 945 N N . ALA A 1 120 ? 7.152 -14.607 9.017 1.00 88.44 120 ALA A N 1
ATOM 946 C CA . ALA A 1 120 ? 8.010 -15.700 8.559 1.00 88.44 120 ALA A CA 1
ATOM 947 C C . ALA A 1 120 ? 8.402 -15.573 7.075 1.00 88.44 120 ALA A C 1
ATOM 949 O O . ALA A 1 120 ? 9.290 -16.286 6.602 1.00 88.44 120 ALA A O 1
ATOM 950 N N . GLY A 1 121 ? 7.770 -14.652 6.340 1.00 81.12 121 GLY A N 1
ATOM 951 C CA . GLY A 1 121 ? 8.112 -14.347 4.959 1.00 81.12 121 GLY A CA 1
ATOM 952 C C . GLY A 1 121 ? 7.655 -15.396 3.969 1.00 81.12 121 GLY A C 1
ATOM 953 O O . GLY A 1 121 ? 8.293 -15.563 2.923 1.00 81.12 121 GLY A O 1
ATOM 954 N N . ALA A 1 122 ? 6.558 -16.085 4.282 1.00 67.25 122 ALA A N 1
ATOM 955 C CA . ALA A 1 122 ? 5.892 -16.974 3.351 1.00 67.25 122 ALA A CA 1
ATOM 956 C C . ALA A 1 122 ? 5.263 -16.125 2.246 1.00 67.25 122 ALA A C 1
ATOM 958 O O . ALA A 1 122 ? 4.106 -15.719 2.266 1.00 67.25 122 ALA A O 1
ATOM 959 N N . SER A 1 123 ? 6.074 -15.857 1.239 1.00 64.88 123 SER A N 1
ATOM 960 C CA . SER A 1 123 ? 5.613 -15.309 -0.017 1.00 64.88 123 SER A CA 1
ATOM 961 C C . SER A 1 123 ? 5.233 -16.481 -0.915 1.00 64.88 123 SER A C 1
ATOM 963 O O . SER A 1 123 ? 6.001 -17.430 -1.049 1.00 64.88 123 SER A O 1
ATOM 965 N N . SER A 1 124 ? 4.081 -16.409 -1.583 1.00 56.66 124 SER A N 1
ATOM 966 C CA . SER A 1 124 ? 3.695 -17.358 -2.643 1.00 56.66 124 SER A CA 1
ATOM 967 C C . SER A 1 124 ? 4.631 -17.314 -3.863 1.00 56.66 124 SER A C 1
ATOM 969 O O . SER A 1 124 ? 4.480 -18.082 -4.807 1.00 56.66 124 SER A O 1
ATOM 971 N N . TRP A 1 125 ? 5.620 -16.421 -3.842 1.00 62.41 125 TRP A N 1
ATOM 972 C CA . TRP A 1 125 ? 6.619 -16.218 -4.873 1.00 62.41 125 TRP A CA 1
ATOM 973 C C . TRP A 1 125 ? 7.727 -17.259 -4.770 1.00 62.41 125 TRP A C 1
ATOM 975 O O . TRP A 1 125 ? 8.503 -17.284 -3.810 1.00 62.41 125 TRP A O 1
ATOM 985 N N . HIS A 1 126 ? 7.897 -18.071 -5.807 1.00 61.31 126 HIS A N 1
ATOM 986 C CA . HIS A 1 126 ? 9.153 -18.786 -5.963 1.00 61.31 126 HIS A CA 1
ATOM 987 C C . HIS A 1 126 ? 10.270 -17.748 -6.135 1.00 61.31 126 HIS A C 1
ATOM 989 O O . HIS A 1 126 ? 10.180 -16.862 -6.983 1.00 61.31 126 HIS A O 1
ATOM 995 N N . LYS A 1 127 ? 11.344 -17.847 -5.334 1.00 65.62 127 LYS A N 1
ATOM 996 C CA . LYS A 1 127 ? 12.497 -16.915 -5.343 1.00 65.62 127 LYS A CA 1
ATOM 997 C C . LYS A 1 127 ? 13.009 -16.581 -6.755 1.00 65.62 127 LYS A C 1
ATOM 999 O O . LYS A 1 127 ? 13.554 -15.504 -6.973 1.00 65.62 127 LYS A O 1
ATOM 1004 N N . ARG A 1 128 ? 12.834 -17.510 -7.699 1.00 70.38 128 ARG A N 1
ATOM 1005 C CA . ARG A 1 128 ? 13.239 -17.403 -9.105 1.00 70.38 128 ARG A CA 1
ATOM 1006 C C . ARG A 1 128 ? 12.447 -16.347 -9.874 1.00 70.38 128 ARG A C 1
ATOM 1008 O O . ARG A 1 128 ? 13.048 -15.601 -10.635 1.00 70.38 128 ARG A O 1
ATOM 1015 N N . ASP A 1 129 ? 11.147 -16.240 -9.639 1.00 72.19 129 ASP A N 1
ATOM 1016 C CA . ASP A 1 129 ? 10.254 -15.385 -10.426 1.00 72.19 129 ASP A CA 1
ATOM 1017 C C . ASP A 1 129 ? 10.430 -13.921 -10.010 1.00 72.19 129 ASP A C 1
ATOM 1019 O O . ASP A 1 129 ? 10.555 -13.029 -10.847 1.00 72.19 129 ASP A O 1
ATOM 1023 N N . ALA A 1 130 ? 10.552 -13.686 -8.700 1.00 74.50 130 ALA A N 1
ATOM 1024 C CA . ALA A 1 130 ? 10.895 -12.378 -8.151 1.00 74.50 130 ALA A CA 1
ATOM 1025 C C . ALA A 1 130 ? 12.301 -11.930 -8.592 1.00 74.50 130 ALA A C 1
ATOM 1027 O O . ALA A 1 130 ? 12.503 -10.767 -8.948 1.00 74.50 130 ALA A O 1
ATOM 1028 N N . ALA A 1 131 ? 13.273 -12.851 -8.616 1.00 78.50 131 ALA A N 1
ATOM 1029 C CA . ALA A 1 131 ? 14.615 -12.562 -9.118 1.00 78.50 131 ALA A CA 1
ATOM 1030 C C . ALA A 1 131 ? 14.605 -12.224 -10.617 1.00 78.50 131 ALA A C 1
ATOM 1032 O O . ALA A 1 131 ? 15.258 -11.263 -11.023 1.00 78.50 131 ALA A O 1
ATOM 1033 N N . ALA A 1 132 ? 13.834 -12.957 -11.424 1.00 79.38 132 ALA A N 1
ATOM 1034 C CA . ALA A 1 132 ? 13.676 -12.686 -12.849 1.00 79.38 132 ALA A CA 1
ATOM 1035 C C . ALA A 1 132 ? 13.033 -11.313 -13.099 1.00 79.38 132 ALA A C 1
ATOM 1037 O O . ALA A 1 132 ? 13.543 -10.547 -13.914 1.00 79.38 132 ALA A O 1
ATOM 1038 N N . ALA A 1 133 ? 11.981 -10.961 -12.353 1.00 77.69 133 ALA A N 1
ATOM 1039 C CA . ALA A 1 133 ? 11.340 -9.650 -12.448 1.00 77.69 133 ALA A CA 1
ATOM 1040 C C . ALA A 1 133 ? 12.296 -8.509 -12.059 1.00 77.69 133 ALA A C 1
ATOM 1042 O O . ALA A 1 133 ? 12.398 -7.515 -12.780 1.00 77.69 133 ALA A O 1
ATOM 1043 N N . LYS A 1 134 ? 13.052 -8.665 -10.962 1.00 80.94 134 LYS A N 1
ATOM 1044 C CA . LYS A 1 134 ? 14.065 -7.682 -10.546 1.00 80.94 134 LYS A CA 1
ATOM 1045 C C . LYS A 1 134 ? 15.156 -7.516 -11.608 1.00 80.94 134 LYS A C 1
ATOM 1047 O O . LYS A 1 134 ? 15.498 -6.392 -11.963 1.00 80.94 134 LYS A O 1
ATOM 1052 N N . MET A 1 135 ? 15.678 -8.625 -12.129 1.00 83.81 135 MET A N 1
ATOM 1053 C CA . MET A 1 135 ? 16.701 -8.617 -13.175 1.00 83.81 135 MET A CA 1
ATOM 1054 C C . MET A 1 135 ? 16.196 -7.934 -14.450 1.00 83.81 135 MET A C 1
ATOM 1056 O O . MET A 1 135 ? 16.906 -7.104 -15.015 1.00 83.81 135 MET A O 1
ATOM 1060 N N . ALA A 1 136 ? 14.967 -8.239 -14.876 1.00 83.06 136 ALA A N 1
ATOM 1061 C CA . ALA A 1 136 ? 14.344 -7.590 -16.022 1.00 83.06 136 ALA A CA 1
ATOM 1062 C C . ALA A 1 136 ? 14.231 -6.074 -15.800 1.00 83.06 136 ALA A C 1
ATOM 1064 O O . ALA A 1 136 ? 14.671 -5.303 -16.649 1.00 83.06 136 ALA A O 1
ATOM 1065 N N . ALA A 1 137 ? 13.724 -5.639 -14.642 1.00 83.06 137 ALA A N 1
ATOM 1066 C CA . ALA A 1 137 ? 13.595 -4.221 -14.311 1.00 83.06 137 ALA A CA 1
ATOM 1067 C C . ALA A 1 137 ? 14.947 -3.485 -14.333 1.00 83.06 137 ALA A C 1
ATOM 1069 O O . ALA A 1 137 ? 15.061 -2.420 -14.941 1.00 83.06 137 ALA A O 1
ATOM 1070 N N . GLU A 1 138 ? 15.992 -4.062 -13.729 1.00 87.81 138 GLU A N 1
ATOM 1071 C CA . GLU A 1 138 ? 17.342 -3.488 -13.770 1.00 87.81 138 GLU A CA 1
ATOM 1072 C C . GLU A 1 138 ? 17.892 -3.398 -15.199 1.00 87.81 138 GLU A C 1
ATOM 1074 O O . GLU A 1 138 ? 18.519 -2.398 -15.555 1.00 87.81 138 GLU A O 1
ATOM 1079 N N . TRP A 1 139 ? 17.655 -4.419 -16.027 1.00 90.81 139 TRP A N 1
ATOM 1080 C CA . TRP A 1 139 ? 18.076 -4.419 -17.426 1.00 90.81 139 TRP A CA 1
ATOM 1081 C C . TRP A 1 139 ? 17.370 -3.321 -18.231 1.00 90.81 139 TRP A C 1
ATOM 1083 O O . TRP A 1 139 ? 18.048 -2.525 -18.884 1.00 90.81 139 TRP A O 1
ATOM 1093 N N . TYR A 1 140 ? 16.043 -3.205 -18.120 1.00 88.88 140 TYR A N 1
ATOM 1094 C CA . TYR A 1 140 ? 15.272 -2.155 -18.793 1.00 88.88 140 TYR A CA 1
ATOM 1095 C C . TYR A 1 140 ? 15.703 -0.749 -18.365 1.00 88.88 140 TYR A C 1
ATOM 1097 O O . TYR A 1 140 ? 15.850 0.122 -19.221 1.00 88.88 140 TYR A O 1
ATOM 1105 N N . LEU A 1 141 ? 15.964 -0.522 -17.073 1.00 90.44 141 LEU A N 1
ATOM 1106 C CA . LEU A 1 141 ? 16.461 0.769 -16.583 1.00 90.44 141 LEU A CA 1
ATOM 1107 C C . LEU A 1 141 ? 17.829 1.117 -17.175 1.00 90.44 141 LEU A C 1
ATOM 1109 O O . LEU A 1 141 ? 18.025 2.237 -17.642 1.00 90.44 141 LEU A O 1
ATOM 1113 N N . ARG A 1 142 ? 18.771 0.163 -17.202 1.00 92.50 142 ARG A N 1
ATOM 1114 C CA . ARG A 1 142 ? 20.101 0.385 -17.797 1.00 92.50 142 ARG A CA 1
ATOM 1115 C C . ARG A 1 142 ? 19.998 0.687 -19.289 1.00 92.50 142 ARG A C 1
ATOM 1117 O O . ARG A 1 142 ? 20.604 1.648 -19.749 1.00 92.50 142 ARG A O 1
ATOM 1124 N N . VAL A 1 143 ? 19.211 -0.089 -20.036 1.00 93.94 143 VAL A N 1
ATOM 1125 C CA . VAL A 1 143 ? 18.996 0.141 -21.474 1.00 93.94 143 VAL A CA 1
ATOM 1126 C C . VAL A 1 143 ? 18.317 1.491 -21.717 1.00 93.94 143 VAL A C 1
ATOM 1128 O O . VAL A 1 143 ? 18.770 2.248 -22.571 1.00 93.94 143 VAL A O 1
ATOM 1131 N N . GLY A 1 144 ? 17.294 1.841 -20.935 1.00 93.25 144 GLY A N 1
ATOM 1132 C CA . GLY A 1 144 ? 16.616 3.136 -21.019 1.00 93.25 144 GLY A CA 1
ATOM 1133 C C . GLY A 1 144 ? 17.562 4.313 -20.771 1.00 93.25 144 GLY A C 1
ATOM 1134 O O . GLY A 1 144 ? 17.579 5.259 -21.556 1.00 93.25 144 GLY A O 1
ATOM 1135 N N . LEU A 1 145 ? 18.415 4.230 -19.744 1.00 95.44 145 LEU A N 1
ATOM 1136 C CA . LEU A 1 145 ? 19.440 5.243 -19.471 1.00 95.44 145 LEU A CA 1
ATOM 1137 C C . LEU A 1 145 ? 20.459 5.362 -20.610 1.00 95.44 145 LEU A C 1
ATOM 1139 O O . LEU A 1 145 ? 20.834 6.477 -20.964 1.00 95.44 145 LEU A O 1
ATOM 1143 N N . LEU A 1 146 ? 20.875 4.245 -21.216 1.00 95.75 146 LEU A N 1
ATOM 1144 C CA . LEU A 1 146 ? 21.773 4.263 -22.375 1.00 95.75 146 LEU A CA 1
ATOM 1145 C C . LEU A 1 146 ? 21.120 4.917 -23.599 1.00 95.75 146 LEU A C 1
ATOM 1147 O O . LEU A 1 146 ? 21.773 5.706 -24.278 1.00 95.75 146 LEU A O 1
ATOM 1151 N N . ILE A 1 147 ? 19.838 4.641 -23.861 1.00 95.88 147 ILE A N 1
ATOM 1152 C CA . ILE A 1 147 ? 19.084 5.276 -24.953 1.00 95.88 147 ILE A CA 1
ATOM 1153 C C . ILE A 1 147 ? 18.954 6.783 -24.709 1.00 95.88 147 ILE A C 1
ATOM 1155 O O . ILE A 1 147 ? 19.194 7.569 -25.624 1.00 95.88 147 ILE A O 1
ATOM 1159 N N . ILE A 1 148 ? 18.622 7.199 -23.483 1.00 95.62 148 ILE A N 1
ATOM 1160 C CA . ILE A 1 148 ? 18.524 8.619 -23.115 1.00 95.62 148 ILE A CA 1
ATOM 1161 C C . ILE A 1 148 ? 19.886 9.307 -23.258 1.00 95.62 148 ILE A C 1
ATOM 1163 O O . ILE A 1 148 ? 19.969 10.375 -23.859 1.00 95.62 148 ILE A O 1
ATOM 1167 N N . ALA A 1 149 ? 20.963 8.691 -22.766 1.00 95.44 149 ALA A N 1
ATOM 1168 C CA . ALA A 1 149 ? 22.314 9.225 -22.907 1.00 95.44 149 ALA A CA 1
ATOM 1169 C C . ALA A 1 149 ? 22.716 9.359 -24.383 1.00 95.44 149 ALA A C 1
ATOM 1171 O O . ALA A 1 149 ? 23.228 10.403 -24.784 1.00 95.44 149 ALA A O 1
ATOM 1172 N N . LEU A 1 150 ? 22.424 8.349 -25.209 1.00 96.06 150 LEU A N 1
ATOM 1173 C CA . LEU A 1 150 ? 22.658 8.402 -26.652 1.00 96.06 150 LEU A CA 1
ATOM 1174 C C . LEU A 1 150 ? 21.849 9.527 -27.312 1.00 96.06 150 LEU A C 1
ATOM 1176 O O . LEU A 1 150 ? 22.397 10.268 -28.122 1.00 96.06 150 LEU A O 1
ATOM 1180 N N . ALA A 1 151 ? 20.576 9.698 -26.946 1.00 94.94 151 ALA A N 1
ATOM 1181 C CA . ALA A 1 151 ? 19.739 10.781 -27.457 1.00 94.94 151 ALA A CA 1
ATOM 1182 C C . ALA A 1 151 ? 20.306 12.161 -27.088 1.00 94.94 151 ALA A C 1
ATOM 1184 O O . ALA A 1 151 ? 20.382 13.033 -27.951 1.00 94.94 151 ALA A O 1
ATOM 1185 N N . ILE A 1 152 ? 20.773 12.348 -25.848 1.00 95.50 152 ILE A N 1
ATOM 1186 C CA . ILE A 1 152 ? 21.440 13.585 -25.411 1.00 95.50 152 ILE A CA 1
ATOM 1187 C C . ILE A 1 152 ? 22.713 13.825 -26.227 1.00 95.50 152 ILE A C 1
ATOM 1189 O O . ILE A 1 152 ? 22.907 14.926 -26.735 1.00 95.50 152 ILE A O 1
ATOM 1193 N N . VAL A 1 153 ? 23.554 12.802 -26.412 1.00 94.50 153 VAL A N 1
ATOM 1194 C CA . VAL A 1 153 ? 24.774 12.914 -27.228 1.00 94.50 153 VAL A CA 1
ATOM 1195 C C . VAL A 1 153 ? 24.433 13.310 -28.663 1.00 94.50 153 VAL A C 1
ATOM 1197 O O . VAL A 1 153 ? 25.049 14.229 -29.192 1.00 94.50 153 VAL A O 1
ATOM 1200 N N . LEU A 1 154 ? 23.429 12.685 -29.282 1.00 92.62 154 LEU A N 1
ATOM 1201 C CA . LEU A 1 154 ? 22.995 13.009 -30.645 1.00 92.62 154 LEU A CA 1
ATOM 1202 C C . LEU A 1 154 ? 22.396 14.418 -30.763 1.00 92.62 154 LEU A C 1
ATOM 1204 O O . LEU A 1 154 ? 22.593 15.065 -31.793 1.00 92.62 154 LEU A O 1
ATOM 1208 N N . LEU A 1 155 ? 21.693 14.899 -29.732 1.00 91.00 155 LEU A N 1
ATOM 1209 C CA . LEU A 1 155 ? 21.170 16.268 -29.656 1.00 91.00 155 LEU A CA 1
ATOM 1210 C C . LEU A 1 155 ? 22.299 17.293 -29.503 1.00 91.00 155 LEU A C 1
ATOM 1212 O O . LEU A 1 155 ? 22.293 18.308 -30.194 1.00 91.00 155 LEU A O 1
ATOM 1216 N N . CYS A 1 156 ? 23.293 17.017 -28.658 1.00 88.38 156 CYS A N 1
ATOM 1217 C CA . CYS A 1 156 ? 24.474 17.868 -28.495 1.00 88.38 156 CYS A CA 1
ATOM 1218 C C . CYS A 1 156 ? 25.417 17.821 -29.708 1.00 88.38 156 CYS A C 1
ATOM 1220 O O . CYS A 1 156 ? 26.123 18.794 -29.963 1.00 88.38 156 CYS A O 1
ATOM 1222 N N . TRP A 1 157 ? 25.426 16.714 -30.458 1.00 85.62 157 TRP A N 1
ATOM 1223 C CA . TRP A 1 157 ? 26.181 16.579 -31.707 1.00 85.62 157 TRP A CA 1
ATOM 1224 C C . TRP A 1 157 ? 25.508 17.313 -32.867 1.00 85.62 157 TRP A C 1
ATOM 1226 O O . TRP A 1 157 ? 26.173 17.565 -33.870 1.00 85.62 157 TRP A O 1
ATOM 1236 N N . GLN A 1 158 ? 24.219 17.680 -32.772 1.00 81.19 158 GLN A N 1
ATOM 1237 C CA . GLN A 1 158 ? 23.591 18.458 -33.838 1.00 81.19 158 GLN A CA 1
ATOM 1238 C C . GLN A 1 158 ? 24.444 19.705 -34.073 1.00 81.19 158 GLN A C 1
ATOM 1240 O O . GLN A 1 158 ? 24.610 20.505 -33.145 1.00 81.19 158 GLN A O 1
ATOM 1245 N N . PRO A 1 159 ? 25.030 19.866 -35.277 1.00 74.75 159 PRO A N 1
ATOM 1246 C CA . PRO A 1 159 ? 25.828 21.038 -35.559 1.00 74.75 159 PRO A CA 1
ATOM 1247 C C . PRO A 1 159 ? 24.903 22.213 -35.305 1.00 74.75 159 PRO A C 1
ATOM 1249 O O . PRO A 1 159 ? 23.817 22.261 -35.884 1.00 74.75 159 PRO A O 1
ATOM 1252 N N . TRP A 1 160 ? 25.296 23.104 -34.390 1.00 64.06 160 TRP A N 1
ATOM 1253 C CA . TRP A 1 160 ? 24.601 24.362 -34.164 1.00 64.06 160 TRP A CA 1
ATOM 1254 C C . TRP A 1 160 ? 24.391 24.977 -35.543 1.00 64.06 160 TRP A C 1
ATOM 1256 O O . TRP A 1 160 ? 25.340 25.490 -36.145 1.00 64.06 160 TRP A O 1
ATOM 1266 N N . LYS A 1 161 ? 23.175 24.856 -36.093 1.00 61.22 161 LYS A N 1
ATOM 1267 C CA . LYS A 1 161 ? 22.815 25.561 -37.311 1.00 61.22 161 LYS A CA 1
ATOM 1268 C C . LYS A 1 161 ? 22.909 27.007 -36.893 1.00 61.22 161 LYS A C 1
ATOM 1270 O O . LYS A 1 161 ? 22.057 27.517 -36.171 1.00 61.22 161 LYS A O 1
ATOM 1275 N N . LYS A 1 162 ? 24.018 27.631 -37.272 1.00 56.78 162 LYS A N 1
ATOM 1276 C CA . LYS A 1 162 ? 24.188 29.067 -37.217 1.00 56.78 162 LYS A CA 1
ATOM 1277 C C . LYS A 1 162 ? 23.076 29.572 -38.124 1.00 56.78 162 LYS A C 1
ATOM 1279 O O . LYS A 1 162 ? 23.223 29.533 -39.340 1.00 56.78 162 LYS A O 1
ATOM 1284 N N . GLU A 1 163 ? 21.928 29.901 -37.538 1.00 60.50 163 GLU A N 1
ATOM 1285 C CA . GLU A 1 163 ? 20.861 30.633 -38.203 1.00 60.50 163 GLU A CA 1
ATOM 1286 C C . GLU A 1 163 ? 21.519 31.953 -38.589 1.00 60.50 163 GLU A C 1
ATOM 1288 O O . GLU A 1 163 ? 21.634 32.882 -37.784 1.00 60.50 163 GLU A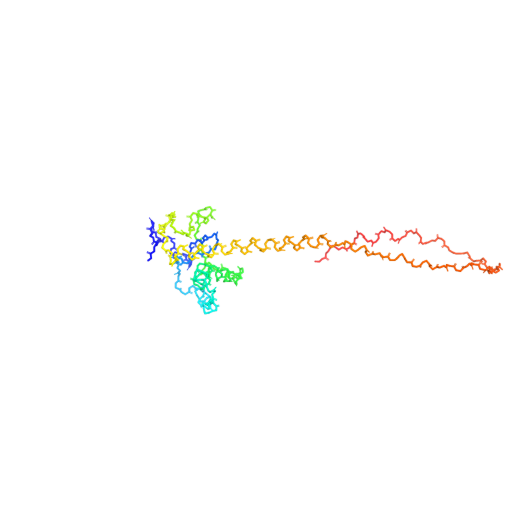 O 1
ATOM 1293 N N . SER A 1 164 ? 22.114 31.980 -39.778 1.00 56.72 164 SER A N 1
ATOM 1294 C CA . SER A 1 164 ? 22.678 33.173 -40.366 1.00 56.72 164 SER A CA 1
ATOM 1295 C C . SER A 1 164 ? 21.489 34.062 -40.660 1.00 56.72 164 SER A C 1
ATOM 1297 O O . SER A 1 164 ? 20.933 34.020 -41.754 1.00 56.72 164 SER A O 1
ATOM 1299 N N . ARG A 1 165 ? 21.063 34.824 -39.647 1.00 56.53 165 ARG A N 1
ATOM 1300 C CA . ARG A 1 165 ? 20.196 35.978 -39.833 1.00 56.53 165 ARG A CA 1
ATOM 1301 C C . ARG A 1 165 ? 20.913 36.841 -40.858 1.00 56.53 165 ARG A C 1
ATOM 1303 O O . ARG A 1 165 ? 21.936 37.445 -40.533 1.00 56.53 165 ARG A O 1
ATOM 1310 N N . GLU A 1 166 ? 20.447 36.804 -42.105 1.00 60.41 166 GLU A N 1
ATOM 1311 C CA . GLU A 1 166 ? 20.963 37.697 -43.131 1.00 60.41 166 GLU A CA 1
ATOM 1312 C C . GLU A 1 166 ? 20.886 39.119 -42.563 1.00 60.41 166 GLU A C 1
ATOM 1314 O O . GLU A 1 166 ? 19.840 39.497 -42.018 1.00 60.41 166 GLU A O 1
ATOM 1319 N N . PRO A 1 167 ? 21.978 39.902 -42.607 1.00 60.38 167 PRO A N 1
ATOM 1320 C CA . PRO A 1 167 ? 21.897 41.293 -42.201 1.00 60.38 167 PRO A CA 1
ATOM 1321 C C . PRO A 1 167 ? 20.813 41.965 -43.056 1.00 60.38 167 PRO A C 1
ATOM 1323 O O . PRO A 1 167 ? 20.721 41.666 -44.253 1.00 60.38 167 PRO A O 1
ATOM 1326 N N . PRO A 1 168 ? 19.974 42.847 -42.479 1.00 63.09 168 PRO A N 1
ATOM 1327 C CA . PRO A 1 168 ? 18.940 43.528 -43.244 1.00 63.09 168 PRO A CA 1
ATOM 1328 C C . PRO A 1 168 ? 19.577 44.151 -44.486 1.00 63.09 168 PRO A C 1
ATOM 1330 O O . PRO A 1 168 ? 20.577 44.866 -44.385 1.00 63.09 168 PRO A O 1
ATOM 1333 N N . LYS A 1 169 ? 19.031 43.828 -45.667 1.00 64.44 169 LYS A N 1
ATOM 1334 C CA . LYS A 1 169 ? 19.531 44.339 -46.947 1.00 64.44 169 LYS A CA 1
ATOM 1335 C C . LYS A 1 169 ? 19.638 45.858 -46.844 1.00 64.44 169 LYS A C 1
ATOM 1337 O O . LYS A 1 169 ? 18.638 46.536 -46.617 1.00 64.44 169 LYS A O 1
ATOM 1342 N N . TYR A 1 170 ? 20.855 46.380 -46.987 1.00 57.34 170 TYR A N 1
ATOM 1343 C CA . TYR A 1 170 ? 21.118 47.813 -46.968 1.00 57.34 170 TYR A CA 1
ATOM 1344 C C . TYR A 1 170 ? 20.314 48.475 -48.091 1.00 57.34 170 TYR A C 1
ATOM 1346 O O . TYR A 1 170 ? 20.637 48.341 -49.274 1.00 57.34 170 TYR A O 1
ATOM 1354 N N . ILE A 1 171 ? 19.235 49.172 -47.724 1.00 64.50 171 ILE A N 1
ATOM 1355 C CA . ILE A 1 171 ? 18.485 50.016 -48.649 1.00 64.50 171 ILE A CA 1
ATOM 1356 C C . ILE A 1 171 ? 19.417 51.169 -49.017 1.00 64.50 171 ILE A C 1
ATOM 1358 O O . ILE A 1 171 ? 19.643 52.087 -48.229 1.00 64.50 171 ILE A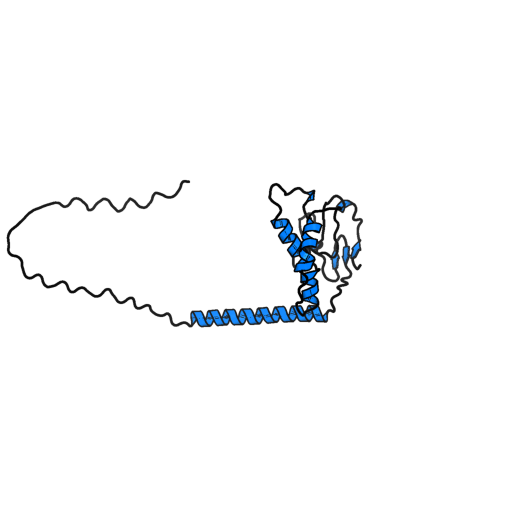 O 1
ATOM 1362 N N . ARG A 1 172 ? 19.988 51.100 -50.222 1.00 51.88 172 ARG A N 1
ATOM 1363 C CA . ARG A 1 172 ? 20.829 52.148 -50.802 1.00 51.88 172 ARG A CA 1
ATOM 1364 C C . ARG A 1 172 ? 19.989 53.422 -50.906 1.00 51.88 172 ARG A C 1
ATOM 1366 O O . ARG A 1 172 ? 19.178 53.552 -51.824 1.00 51.88 172 ARG A O 1
ATOM 1373 N N . ARG A 1 173 ? 20.147 54.351 -49.956 1.00 58.50 173 ARG A N 1
ATOM 1374 C CA . ARG A 1 173 ? 19.561 55.691 -50.083 1.00 58.50 173 ARG A CA 1
ATOM 1375 C C . ARG A 1 173 ? 20.089 56.289 -51.385 1.00 58.50 173 ARG A C 1
ATOM 1377 O O . ARG A 1 173 ? 21.299 56.308 -51.616 1.00 58.50 173 ARG A O 1
ATOM 1384 N N . ARG A 1 174 ? 19.171 56.685 -52.271 1.00 49.78 174 ARG A N 1
ATOM 1385 C CA . ARG A 1 174 ? 19.515 57.353 -53.530 1.00 49.78 174 ARG A CA 1
ATOM 1386 C C . ARG A 1 174 ? 20.318 58.622 -53.202 1.00 49.78 174 ARG A C 1
ATOM 1388 O O . ARG A 1 174 ? 20.006 59.262 -52.195 1.00 49.78 174 ARG A O 1
ATOM 1395 N N . PRO A 1 175 ? 21.335 58.985 -54.001 1.00 45.44 175 PRO A N 1
ATOM 1396 C CA . PRO A 1 175 ? 22.045 60.240 -53.806 1.00 45.44 175 PRO A CA 1
ATOM 1397 C C . PRO A 1 175 ? 21.041 61.389 -53.879 1.00 45.44 175 PRO A C 1
ATOM 1399 O O . PRO A 1 175 ? 20.226 61.433 -54.800 1.00 45.44 175 PRO A O 1
ATOM 1402 N N . TRP A 1 176 ? 21.092 62.280 -52.892 1.00 49.81 176 TRP A N 1
ATOM 1403 C CA . TRP A 1 176 ? 20.360 63.539 -52.899 1.00 49.81 176 TRP A CA 1
ATOM 1404 C C . TRP A 1 176 ? 20.796 64.351 -54.124 1.00 49.81 176 TRP A C 1
ATOM 1406 O O . TRP A 1 176 ? 21.852 64.978 -54.125 1.00 49.81 176 TRP A O 1
ATOM 1416 N N . THR A 1 177 ? 20.007 64.313 -55.194 1.00 49.81 177 THR A N 1
ATOM 1417 C CA . THR A 1 177 ? 20.066 65.323 -56.249 1.00 49.81 177 THR A CA 1
ATOM 1418 C C . THR A 1 177 ? 19.331 66.545 -55.721 1.00 49.81 177 THR A C 1
ATOM 1420 O O . THR A 1 177 ? 18.158 66.439 -55.368 1.00 49.81 177 THR A O 1
ATOM 1423 N N . GLY A 1 178 ? 20.060 67.653 -55.586 1.00 50.34 178 GLY A N 1
ATOM 1424 C CA . GLY A 1 178 ? 19.625 68.858 -54.889 1.00 50.34 178 GLY A CA 1
ATOM 1425 C C . GLY A 1 178 ? 18.230 69.344 -55.278 1.00 50.34 178 GLY A C 1
ATOM 1426 O O . GLY A 1 178 ? 17.886 69.410 -56.457 1.00 50.34 178 GLY A O 1
ATOM 1427 N N . LEU A 1 179 ? 17.458 69.718 -54.260 1.00 46.00 179 LEU A N 1
ATOM 1428 C CA . LEU A 1 179 ? 16.339 70.641 -54.407 1.00 46.00 179 LEU A CA 1
ATOM 1429 C C . LEU A 1 179 ? 16.855 72.071 -54.159 1.00 46.00 179 LEU A C 1
ATOM 1431 O O . LEU A 1 179 ? 17.743 72.250 -53.321 1.00 46.00 179 LEU A O 1
ATOM 1435 N N . PRO A 1 180 ? 16.354 73.074 -54.898 1.00 46.31 180 PRO A N 1
ATOM 1436 C CA . PRO A 1 180 ? 16.880 74.429 -54.856 1.00 46.31 180 PRO A CA 1
ATOM 1437 C C . PRO A 1 180 ? 16.498 75.150 -53.559 1.00 46.31 180 PRO A C 1
ATOM 1439 O O . PRO A 1 180 ? 15.503 74.829 -52.914 1.00 46.31 180 PRO A O 1
ATOM 1442 N N . LEU A 1 181 ? 17.323 76.143 -53.213 1.00 46.97 181 LEU A N 1
ATOM 1443 C CA . LEU A 1 181 ? 17.112 77.111 -52.138 1.00 46.97 181 LEU A CA 1
ATOM 1444 C C . LEU A 1 181 ? 15.680 77.664 -52.145 1.00 46.97 181 LEU A C 1
ATOM 1446 O O . LEU A 1 181 ? 15.245 78.221 -53.151 1.00 46.97 181 LEU A O 1
ATOM 1450 N N . GLY A 1 182 ? 15.020 77.620 -50.987 1.00 49.31 182 GLY A N 1
ATOM 1451 C CA . GLY A 1 182 ? 13.851 78.453 -50.713 1.00 49.31 182 GLY A CA 1
ATOM 1452 C C . GLY A 1 182 ? 12.805 77.783 -49.833 1.00 49.31 182 GLY A C 1
ATOM 1453 O O . GLY A 1 182 ? 11.817 77.292 -50.358 1.00 49.31 182 GLY A O 1
ATOM 1454 N N . ALA A 1 183 ? 13.041 77.780 -48.520 1.00 38.28 183 ALA A N 1
ATOM 1455 C CA . ALA A 1 183 ? 12.041 77.889 -47.449 1.00 38.28 183 ALA A CA 1
ATOM 1456 C C . ALA A 1 183 ? 12.749 77.567 -46.126 1.00 38.28 183 ALA A C 1
ATOM 1458 O O . ALA A 1 183 ? 12.971 76.407 -45.788 1.00 38.28 183 ALA A O 1
ATOM 1459 N N . ALA A 1 184 ? 13.181 78.609 -45.420 1.00 43.12 184 ALA A N 1
ATOM 1460 C CA . ALA A 1 184 ? 13.450 78.498 -43.999 1.00 43.12 184 ALA A CA 1
ATOM 1461 C C . ALA A 1 184 ? 12.088 78.517 -43.299 1.00 43.12 184 ALA A C 1
ATOM 1463 O O . ALA A 1 184 ? 11.365 79.501 -43.436 1.00 43.12 184 ALA A O 1
ATOM 1464 N N . GLU A 1 185 ? 11.750 77.450 -42.585 1.00 39.16 185 GLU A N 1
ATOM 1465 C CA . GLU A 1 185 ? 10.754 77.509 -41.521 1.00 39.16 185 GLU A CA 1
ATOM 1466 C C . GLU A 1 185 ? 11.314 76.729 -40.329 1.00 39.16 185 GLU A C 1
ATOM 1468 O O . GLU A 1 185 ? 11.852 75.627 -40.460 1.00 39.16 185 GLU A O 1
ATOM 1473 N N . GLU A 1 186 ? 11.327 77.425 -39.206 1.00 49.09 186 GLU A N 1
ATOM 1474 C CA . GLU A 1 186 ? 12.064 77.183 -37.978 1.00 49.09 186 GLU A CA 1
ATOM 1475 C C . GLU A 1 186 ? 11.050 76.728 -36.932 1.00 49.09 186 GLU A C 1
ATOM 1477 O O . GLU A 1 186 ? 10.308 77.573 -36.464 1.00 49.09 186 GLU A O 1
ATOM 1482 N N . GLU A 1 187 ? 10.999 75.442 -36.571 1.00 39.94 187 GLU A N 1
ATOM 1483 C CA . GLU A 1 187 ? 10.317 74.930 -35.363 1.00 39.94 187 GLU A CA 1
ATOM 1484 C C . GLU A 1 187 ? 10.878 73.538 -35.025 1.00 39.94 187 GLU A C 1
ATOM 1486 O O . GLU A 1 187 ? 11.223 72.770 -35.923 1.00 39.94 187 GLU A O 1
ATOM 1491 N N . ASP A 1 188 ? 10.959 73.053 -33.793 1.00 36.88 188 ASP A N 1
ATOM 1492 C CA . ASP A 1 188 ? 11.191 73.614 -32.463 1.00 36.88 188 ASP A CA 1
ATOM 1493 C C . ASP A 1 188 ? 11.758 72.412 -31.675 1.00 36.88 188 ASP A C 1
ATOM 1495 O O . ASP A 1 188 ? 11.324 71.267 -31.842 1.00 36.88 188 ASP A O 1
ATOM 1499 N N . PHE A 1 189 ? 12.805 72.633 -30.887 1.00 37.91 189 PHE A N 1
ATOM 1500 C CA . PHE A 1 189 ? 13.590 71.585 -30.232 1.00 37.91 189 PHE A CA 1
ATOM 1501 C C . PHE A 1 189 ? 13.057 71.379 -28.808 1.00 37.91 189 PHE A C 1
ATOM 1503 O O . PHE A 1 189 ? 13.702 71.759 -27.832 1.00 37.91 189 PHE A O 1
ATOM 1510 N N . SER A 1 190 ? 11.863 70.795 -28.669 1.00 42.47 190 SER A N 1
ATOM 1511 C CA . SER A 1 190 ? 11.207 70.670 -27.358 1.00 42.47 190 SER A CA 1
ATOM 1512 C C . SER A 1 190 ? 10.462 69.347 -27.120 1.00 42.47 190 SER A C 1
ATOM 1514 O O . SER A 1 190 ? 9.442 69.324 -26.449 1.00 42.47 190 SER A O 1
ATOM 1516 N N . GLU A 1 191 ? 10.989 68.195 -27.561 1.00 41.69 191 GLU A N 1
ATOM 1517 C CA . GLU A 1 191 ? 10.407 66.899 -27.142 1.00 41.69 191 GLU A CA 1
ATOM 1518 C C . GLU A 1 191 ? 11.428 65.756 -26.992 1.00 41.69 191 GLU A C 1
ATOM 1520 O O . GLU A 1 191 ? 11.209 64.612 -27.380 1.00 41.69 191 GLU A O 1
ATOM 1525 N N . PHE A 1 192 ? 12.587 66.055 -26.399 1.00 42.12 192 PHE A N 1
ATOM 1526 C CA . PHE A 1 192 ? 13.623 65.057 -26.095 1.00 42.12 192 PHE A CA 1
ATOM 1527 C C . PHE A 1 192 ? 13.900 64.950 -24.590 1.00 42.12 192 PHE A C 1
ATOM 1529 O O . PHE A 1 192 ? 15.048 64.932 -24.158 1.00 42.12 192 PHE A O 1
ATOM 1536 N N . ALA A 1 193 ? 12.859 64.903 -23.753 1.00 46.56 193 ALA A N 1
ATOM 1537 C CA . ALA A 1 193 ? 13.069 64.755 -22.310 1.00 46.56 193 ALA A CA 1
ATOM 1538 C C . ALA A 1 193 ? 11.936 64.072 -21.528 1.00 46.56 193 ALA A C 1
ATOM 1540 O O . ALA A 1 193 ? 11.834 64.308 -20.331 1.00 46.56 193 ALA A O 1
ATOM 1541 N N . THR A 1 194 ? 11.105 63.198 -22.117 1.00 48.25 194 THR A N 1
ATOM 1542 C CA . THR A 1 194 ? 10.049 62.554 -21.301 1.00 48.25 194 THR A CA 1
ATOM 1543 C C . THR A 1 194 ? 9.556 61.198 -21.804 1.00 48.25 194 THR A C 1
ATOM 1545 O O . THR A 1 194 ? 8.365 60.980 -21.956 1.00 48.25 194 THR A O 1
ATOM 1548 N N . THR A 1 195 ? 10.439 60.218 -22.005 1.00 42.31 195 THR A N 1
ATOM 1549 C CA . THR A 1 195 ? 9.978 58.818 -22.199 1.00 42.31 195 THR A CA 1
ATOM 1550 C C . THR A 1 195 ? 10.862 57.750 -21.559 1.00 42.31 195 THR A C 1
ATOM 1552 O O . THR A 1 195 ? 10.661 56.564 -21.793 1.00 42.31 195 THR A O 1
ATOM 1555 N N . ARG A 1 196 ? 11.804 58.119 -20.674 1.00 43.81 196 ARG A N 1
ATOM 1556 C CA . ARG A 1 196 ? 12.664 57.140 -19.973 1.00 43.81 196 ARG A CA 1
ATOM 1557 C C . ARG A 1 196 ? 12.298 56.876 -18.501 1.00 43.81 196 ARG A C 1
ATOM 1559 O O . ARG A 1 196 ? 13.124 56.349 -17.766 1.00 43.81 196 ARG A O 1
ATOM 1566 N N . VAL A 1 197 ? 11.080 57.214 -18.057 1.00 46.03 197 VAL A N 1
ATOM 1567 C CA . VAL A 1 197 ? 10.657 57.030 -16.643 1.00 46.03 197 VAL A CA 1
ATOM 1568 C C . VAL A 1 197 ? 9.340 56.240 -16.465 1.00 46.03 197 VAL A C 1
ATOM 1570 O O . VAL A 1 197 ? 8.982 55.925 -15.338 1.00 46.03 197 VAL A O 1
ATOM 1573 N N . ARG A 1 198 ? 8.635 55.810 -17.527 1.00 42.81 198 ARG A N 1
ATOM 1574 C CA . ARG A 1 198 ? 7.270 55.241 -17.398 1.00 42.81 198 ARG A CA 1
ATOM 1575 C C . ARG A 1 198 ? 7.114 53.718 -17.597 1.00 42.81 198 ARG A C 1
ATOM 1577 O O . ARG A 1 198 ? 6.037 53.285 -17.965 1.00 42.81 198 ARG A O 1
ATOM 1584 N N . GLU A 1 199 ? 8.121 52.890 -17.314 1.00 44.38 199 GLU A N 1
ATOM 1585 C CA . GLU A 1 199 ? 7.928 51.417 -17.267 1.00 44.38 199 GLU A CA 1
ATOM 1586 C C . GLU A 1 199 ? 8.647 50.751 -16.077 1.00 44.38 199 GLU A C 1
ATOM 1588 O O . GLU A 1 199 ? 9.279 49.704 -16.198 1.00 44.38 199 GLU A O 1
ATOM 1593 N N . ARG A 1 200 ? 8.593 51.370 -14.888 1.00 42.44 200 ARG A N 1
ATOM 1594 C CA . ARG A 1 200 ? 9.033 50.725 -13.630 1.00 42.44 200 ARG A CA 1
ATOM 1595 C C . ARG A 1 200 ? 8.022 50.875 -12.489 1.00 42.44 200 ARG A C 1
ATOM 1597 O O . ARG A 1 200 ? 8.401 51.054 -11.336 1.00 42.44 200 ARG A O 1
ATOM 1604 N N . GLY A 1 201 ? 6.736 50.799 -12.792 1.00 46.81 201 GLY A N 1
ATOM 1605 C CA . GLY A 1 201 ? 5.721 50.785 -11.750 1.00 46.81 201 GLY A CA 1
ATOM 1606 C C . GLY A 1 201 ? 4.354 50.501 -12.321 1.00 46.81 201 GLY A C 1
ATOM 1607 O O . GLY A 1 201 ? 3.670 51.450 -12.657 1.00 46.81 201 GLY A O 1
ATOM 1608 N N . GLU A 1 202 ? 4.017 49.219 -12.457 1.00 43.75 202 GLU A N 1
ATOM 1609 C CA . GLU A 1 202 ? 2.653 48.673 -12.397 1.00 43.75 202 GLU A CA 1
ATOM 1610 C C . GLU A 1 202 ? 2.720 47.168 -12.701 1.00 43.75 202 GLU A C 1
ATOM 1612 O O . GLU A 1 202 ? 2.712 46.769 -13.854 1.00 43.75 202 GLU A O 1
ATOM 1617 N N . GLU A 1 203 ? 2.883 46.342 -11.662 1.00 40.38 203 GLU A N 1
ATOM 1618 C CA . GLU A 1 203 ? 2.119 45.089 -11.502 1.00 40.38 203 GLU A CA 1
ATOM 1619 C C . GLU A 1 203 ? 2.404 44.480 -10.116 1.00 40.38 203 GLU A C 1
ATOM 1621 O O . GLU A 1 203 ? 3.150 43.520 -9.932 1.00 40.38 203 GLU A O 1
ATOM 1626 N N . HIS A 1 204 ? 1.815 45.105 -9.096 1.00 41.38 204 HIS A N 1
ATOM 1627 C CA . HIS A 1 204 ? 1.380 44.415 -7.885 1.00 41.38 204 HIS A CA 1
ATOM 1628 C C . HIS A 1 204 ? 0.063 45.050 -7.442 1.00 41.38 204 HIS A C 1
ATOM 1630 O O . HIS A 1 204 ? 0.088 46.188 -6.973 1.00 41.38 204 HIS A O 1
ATOM 1636 N N . SER A 1 205 ? -1.049 44.336 -7.647 1.00 41.44 205 SER A N 1
ATOM 1637 C CA . SER A 1 205 ? -2.325 44.358 -6.899 1.00 41.44 205 SER A CA 1
ATOM 1638 C C . SER A 1 205 ? -3.450 43.840 -7.801 1.00 41.44 205 SER A C 1
ATOM 1640 O O . SER A 1 205 ? -3.949 44.584 -8.639 1.00 41.44 205 SER A O 1
ATOM 1642 N N . ASP A 1 206 ? -3.775 42.555 -7.670 1.00 41.25 206 ASP A N 1
ATOM 1643 C CA . ASP A 1 206 ? -5.102 42.075 -7.245 1.00 41.25 206 ASP A CA 1
ATOM 1644 C C . ASP A 1 206 ? -4.996 40.607 -6.791 1.00 41.25 206 ASP A C 1
ATOM 1646 O O . ASP A 1 206 ? -4.288 39.819 -7.465 1.00 41.25 206 ASP A O 1
#

Secondary structure (DSSP, 8-state):
--EEESS--GGGTTSSEEEPBBSSSSB-SSS-EE-TT-HHHHHHHHHHHHH----S-HHHHHHHHTSHHHHHHHHHHHHHHS-SSS--GGG--EE---TT---GGG-B-SSEE-SSEEE----SS-HHHHHHHHHHHHHHHHHHHHHHHHHHHHHHHS-------PPPP---PPP-PPPPS----------SSSSSSSSSS-----

Organism: NCBI:txid2458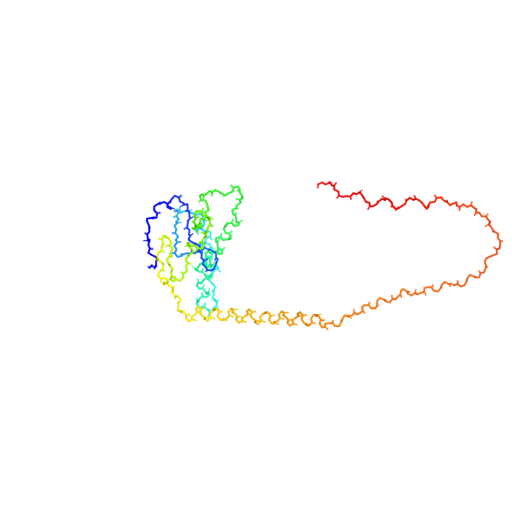34

Sequence (206 aa):
MDITCLQPLDGLRDLPFLAPGASPAGVNNAFILSRPGHPFWTHLLARVERSHLSWGLPYVENMLSTGCMFFSNAWMDYTSTLTRNDSHLEKRVFVLADEKQDLAPHMLRGAVKTPLFDHAGASSWHKRDAAAAKMAAEWYLRVGLLIIALAIVLLCWQPWKKESREPPKYIRRRPWTGLPLGAAEEEDFSEFATTRVRERGEEHSD

Radius of gyration: 34.99 Å; chains: 1; bounding box: 44×97×78 Å

pLDDT: mean 79.51, std 18.63, range [36.88, 96.31]

InterPro domains:
  IPR051706 Glycosyltransferase domain-containing protein [PTHR32385] (1-138)

Foldseek 3Di:
DQKDWPDDCPVVQPQQKEFAAAPPGFTFPPDIHHDPPQVLVVLLVVCLVVQQDDPVQPVVRCCRRPGRVSSRVSLVVQVVPQDPVNVPRNNDHHYDADPVRHRVLRHDDAQDDHPTIGGPRPDPDDPVSVVVVVVVVVVVVVVVVVVVVVVVVVVVPPPPPPPPPPDPPPPPDDPPPDDDDDDDDDDDPPDDDPDPPPPDDDDDDD